Protein AF-A0A3L6RCL1-F1 (afdb_monomer_lite)

Organism: Panicum miliaceum (NCBI:txid4540)

Structure (mmCIF, N/CA/C/O backbone):
data_AF-A0A3L6RCL1-F1
#
_entry.id   AF-A0A3L6RCL1-F1
#
loop_
_atom_site.group_PDB
_atom_site.id
_atom_site.type_symbol
_atom_site.label_atom_id
_atom_site.label_alt_id
_atom_site.label_comp_id
_atom_site.label_asym_id
_atom_site.label_entity_id
_atom_site.label_seq_id
_atom_site.pdbx_PDB_ins_code
_atom_site.Cartn_x
_atom_site.Cartn_y
_atom_site.Cartn_z
_atom_site.occupancy
_atom_site.B_iso_or_equiv
_atom_site.auth_seq_id
_atom_site.auth_comp_id
_atom_site.auth_asym_id
_atom_site.auth_atom_id
_atom_site.pdbx_PDB_model_num
ATOM 1 N N . MET A 1 1 ? 32.801 -0.560 -37.180 1.00 56.97 1 MET A N 1
ATOM 2 C CA . MET A 1 1 ? 31.513 -0.833 -36.511 1.00 56.97 1 MET A CA 1
ATOM 3 C C . MET A 1 1 ? 31.768 -0.786 -35.017 1.00 56.97 1 MET A C 1
ATOM 5 O O . MET A 1 1 ? 32.600 -1.551 -34.558 1.00 56.97 1 MET A O 1
ATOM 9 N N . THR A 1 2 ? 31.171 0.158 -34.292 1.00 55.75 2 THR A N 1
ATOM 10 C CA . THR A 1 2 ? 31.348 0.276 -32.836 1.00 55.75 2 THR A CA 1
ATOM 11 C C . THR A 1 2 ? 30.183 -0.429 -32.151 1.00 55.75 2 THR A C 1
ATOM 13 O O . THR A 1 2 ? 29.054 0.058 -32.221 1.00 55.75 2 THR A O 1
ATOM 16 N N . GLU A 1 3 ? 30.452 -1.581 -31.548 1.00 63.56 3 GLU A N 1
ATOM 17 C CA . GLU A 1 3 ? 29.503 -2.293 -30.694 1.00 63.56 3 GLU A CA 1
ATOM 18 C C . GLU A 1 3 ? 29.453 -1.599 -29.332 1.00 63.56 3 GLU A C 1
ATOM 20 O O . GLU A 1 3 ? 30.490 -1.293 -28.746 1.00 63.56 3 GLU A O 1
ATOM 25 N N . THR A 1 4 ? 28.248 -1.293 -28.858 1.00 69.44 4 THR A N 1
ATOM 26 C CA . THR A 1 4 ? 28.038 -0.780 -27.499 1.00 69.44 4 THR A CA 1
ATOM 27 C C . THR A 1 4 ? 27.333 -1.879 -26.720 1.00 69.44 4 THR A C 1
ATOM 29 O O . THR A 1 4 ? 26.176 -2.185 -27.008 1.00 69.44 4 THR A O 1
ATOM 32 N N . GLY A 1 5 ? 28.051 -2.526 -25.801 1.00 67.62 5 GLY A N 1
ATOM 33 C CA . GLY A 1 5 ? 27.460 -3.518 -24.906 1.00 67.62 5 GLY A CA 1
ATOM 34 C C . GLY A 1 5 ? 26.595 -2.820 -23.862 1.00 67.62 5 GLY A C 1
ATOM 35 O O . GLY A 1 5 ? 27.020 -1.814 -23.302 1.00 67.62 5 GLY A O 1
ATOM 36 N N . MET A 1 6 ? 25.392 -3.335 -23.621 1.00 76.88 6 MET A N 1
ATOM 37 C CA . MET A 1 6 ? 24.537 -2.923 -22.505 1.00 76.88 6 MET A CA 1
ATOM 38 C C . MET A 1 6 ? 24.408 -4.085 -21.529 1.00 76.88 6 MET A C 1
ATOM 40 O O . MET A 1 6 ? 24.347 -5.246 -21.939 1.00 76.88 6 MET A O 1
ATOM 44 N N . LYS A 1 7 ? 24.362 -3.775 -20.236 1.00 75.00 7 LYS A N 1
ATOM 45 C CA . LYS A 1 7 ? 24.258 -4.767 -19.170 1.00 75.00 7 LYS A CA 1
ATOM 46 C C . LYS A 1 7 ? 22.817 -4.834 -18.667 1.00 75.00 7 LYS A C 1
ATOM 48 O O . LYS A 1 7 ? 22.303 -3.856 -18.130 1.00 75.00 7 LYS A O 1
ATOM 53 N N . ALA A 1 8 ? 22.187 -5.995 -18.821 1.00 70.31 8 ALA A N 1
ATOM 54 C CA . ALA A 1 8 ? 20.905 -6.267 -18.185 1.00 70.31 8 ALA A CA 1
ATOM 55 C C . ALA A 1 8 ? 21.116 -6.513 -16.686 1.00 70.31 8 ALA A C 1
ATOM 57 O O . ALA A 1 8 ? 22.009 -7.271 -16.295 1.00 70.31 8 ALA A O 1
ATOM 58 N N . ILE A 1 9 ? 20.289 -5.885 -15.858 1.00 72.44 9 ILE A N 1
ATOM 59 C CA . ILE A 1 9 ? 20.142 -6.234 -14.448 1.00 72.44 9 ILE A CA 1
ATOM 60 C C . ILE A 1 9 ? 18.827 -6.996 -14.271 1.00 72.44 9 ILE A C 1
ATOM 62 O O . ILE A 1 9 ? 17.750 -6.458 -14.518 1.00 72.44 9 ILE A O 1
ATOM 66 N N . HIS A 1 10 ? 18.920 -8.257 -13.851 1.00 58.84 10 HIS A N 1
ATOM 67 C CA . HIS A 1 10 ? 17.768 -8.978 -13.319 1.00 58.84 10 HIS A CA 1
ATOM 68 C C . HIS A 1 10 ? 17.579 -8.516 -11.879 1.00 58.84 10 HIS A C 1
ATOM 70 O O . HIS A 1 10 ? 18.366 -8.869 -11.000 1.00 58.84 10 HIS A O 1
ATOM 76 N N . LEU A 1 11 ? 16.586 -7.662 -11.656 1.00 55.44 11 LEU A N 1
ATOM 77 C CA . LEU A 1 11 ? 16.135 -7.349 -10.309 1.00 55.44 11 LEU A CA 1
ATOM 78 C C . LEU A 1 11 ? 15.203 -8.492 -9.921 1.00 55.44 11 LEU A C 1
ATOM 80 O O . LEU A 1 11 ? 14.113 -8.599 -10.466 1.00 55.44 11 LEU A O 1
ATOM 84 N N . ILE A 1 12 ? 15.675 -9.391 -9.059 1.00 44.53 12 ILE A N 1
ATOM 85 C CA . ILE A 1 12 ? 14.849 -10.463 -8.501 1.00 44.53 12 ILE A CA 1
ATOM 86 C C . ILE A 1 12 ? 13.826 -9.778 -7.592 1.00 44.53 12 ILE A C 1
ATOM 88 O O . ILE A 1 12 ? 14.117 -9.473 -6.439 1.00 44.53 12 ILE A O 1
ATOM 92 N N . THR A 1 13 ? 12.660 -9.450 -8.134 1.00 46.12 13 THR A N 1
ATOM 93 C CA . THR A 1 13 ? 11.469 -9.158 -7.341 1.00 46.12 13 THR A CA 1
ATOM 94 C C . THR A 1 13 ? 10.749 -10.484 -7.139 1.00 46.12 13 THR A C 1
ATOM 96 O O . THR A 1 13 ? 10.568 -11.244 -8.086 1.00 46.12 13 THR A O 1
ATOM 99 N N . THR A 1 14 ? 10.415 -10.805 -5.892 1.00 45.22 14 THR A N 1
ATOM 100 C CA . THR A 1 14 ? 9.734 -12.038 -5.465 1.00 45.22 14 THR A CA 1
ATOM 101 C C . THR A 1 14 ? 8.255 -12.035 -5.869 1.00 45.22 14 THR A C 1
ATOM 103 O O . THR A 1 14 ? 7.386 -12.323 -5.054 1.00 45.22 14 THR A O 1
ATOM 106 N N . ASP A 1 15 ? 7.958 -11.671 -7.117 1.00 46.28 15 ASP A N 1
ATOM 107 C CA . ASP A 1 15 ? 6.588 -11.446 -7.596 1.00 46.28 15 ASP A CA 1
ATOM 108 C C . ASP A 1 15 ? 5.789 -12.756 -7.747 1.00 46.28 15 ASP A C 1
ATOM 110 O O . ASP A 1 15 ? 4.567 -12.736 -7.809 1.00 46.28 15 ASP A O 1
ATOM 114 N N . ASP A 1 16 ? 6.456 -13.914 -7.705 1.00 44.66 16 ASP A N 1
ATOM 115 C CA . ASP A 1 16 ? 5.806 -15.219 -7.890 1.00 44.66 16 ASP A CA 1
ATOM 116 C C . ASP A 1 16 ? 5.315 -15.892 -6.599 1.00 44.66 16 ASP A C 1
ATOM 118 O O . ASP A 1 16 ? 4.892 -17.044 -6.639 1.00 44.66 16 ASP A O 1
ATOM 122 N N . ASN A 1 17 ? 5.368 -15.228 -5.441 1.00 53.00 17 ASN A N 1
ATOM 123 C CA . ASN A 1 17 ? 5.230 -15.929 -4.161 1.00 53.00 17 ASN A CA 1
ATOM 124 C C . ASN A 1 17 ? 4.397 -15.197 -3.104 1.00 53.00 17 ASN A C 1
ATOM 126 O O . ASN A 1 17 ? 4.643 -15.363 -1.914 1.00 53.00 17 ASN A O 1
ATOM 130 N N . GLU A 1 18 ? 3.356 -14.459 -3.494 1.00 56.53 18 GLU A N 1
ATOM 131 C CA . GLU A 1 18 ? 2.419 -13.868 -2.520 1.00 56.53 18 GLU A CA 1
ATOM 132 C C . GLU A 1 18 ? 1.791 -14.930 -1.588 1.00 56.53 18 GLU A C 1
ATOM 134 O O . GLU A 1 18 ? 1.568 -14.672 -0.403 1.00 56.53 18 GLU A O 1
ATOM 139 N N . ASP A 1 19 ? 1.597 -16.157 -2.086 1.00 51.16 19 ASP A N 1
ATOM 140 C CA . ASP A 1 19 ? 1.128 -17.300 -1.292 1.00 51.16 19 ASP A CA 1
ATOM 141 C C . ASP A 1 19 ? 2.208 -17.872 -0.355 1.00 51.16 19 ASP A C 1
ATOM 143 O O . ASP A 1 19 ? 1.890 -18.339 0.742 1.00 51.16 19 ASP A O 1
ATOM 147 N N . ILE A 1 20 ? 3.487 -17.808 -0.743 1.00 53.41 20 ILE A N 1
ATOM 148 C CA . ILE A 1 20 ? 4.608 -18.274 0.089 1.00 53.41 20 ILE A CA 1
ATOM 149 C C . ILE A 1 20 ? 4.951 -17.235 1.157 1.00 53.41 20 ILE A C 1
ATOM 151 O O . ILE A 1 20 ? 5.127 -17.606 2.314 1.00 53.41 20 ILE A O 1
ATOM 155 N N . ASP A 1 21 ? 4.959 -15.946 0.820 1.00 53.28 21 ASP A N 1
ATOM 156 C CA . ASP A 1 21 ? 5.144 -14.853 1.780 1.00 53.28 21 ASP A CA 1
ATOM 157 C C . ASP A 1 21 ? 4.014 -14.855 2.824 1.00 53.28 21 ASP A C 1
ATOM 159 O O . ASP A 1 21 ? 4.269 -14.709 4.023 1.00 53.28 21 ASP A O 1
ATOM 163 N N . ARG A 1 22 ? 2.769 -15.125 2.398 1.00 59.38 22 ARG A N 1
ATOM 164 C CA . ARG A 1 22 ? 1.630 -15.370 3.299 1.00 59.38 22 ARG A CA 1
ATOM 165 C C . ARG A 1 22 ? 1.876 -16.578 4.206 1.00 59.38 22 ARG A C 1
ATOM 167 O O . ARG A 1 22 ? 1.624 -16.484 5.406 1.00 59.38 22 ARG A O 1
ATOM 174 N N . ALA A 1 23 ? 2.366 -17.695 3.670 1.00 52.25 23 ALA A N 1
ATOM 175 C CA . ALA A 1 23 ? 2.649 -18.896 4.456 1.00 52.25 23 ALA A CA 1
ATOM 176 C C . ALA A 1 23 ? 3.793 -18.689 5.470 1.00 52.25 23 ALA A C 1
ATOM 178 O O . ALA A 1 23 ? 3.692 -19.150 6.608 1.00 52.25 23 ALA A O 1
ATOM 179 N N . ILE A 1 24 ? 4.846 -17.951 5.101 1.00 60.66 24 ILE A N 1
ATOM 180 C CA . ILE A 1 24 ? 5.968 -17.605 5.988 1.00 60.66 24 ILE A CA 1
ATOM 181 C C . ILE A 1 24 ? 5.502 -16.651 7.093 1.00 60.66 24 ILE A C 1
ATOM 183 O O . ILE A 1 24 ? 5.808 -16.881 8.261 1.00 60.66 24 ILE A O 1
ATOM 187 N N . ALA A 1 25 ? 4.720 -15.620 6.761 1.00 59.06 25 ALA A N 1
ATOM 188 C CA . ALA A 1 25 ? 4.183 -14.684 7.749 1.00 59.06 25 ALA A CA 1
ATOM 189 C C . ALA A 1 25 ? 3.253 -15.371 8.764 1.00 59.06 25 ALA A C 1
ATOM 191 O O . ALA A 1 25 ? 3.325 -15.073 9.955 1.00 59.06 25 ALA A O 1
ATOM 192 N N . LEU A 1 26 ? 2.417 -16.315 8.314 1.00 57.78 26 LEU A N 1
ATOM 193 C CA . LEU A 1 26 ? 1.583 -17.134 9.199 1.00 57.78 26 LEU A CA 1
ATOM 194 C C . LEU A 1 26 ? 2.435 -18.044 10.097 1.00 57.78 26 LEU A C 1
ATOM 196 O O . LEU A 1 26 ? 2.205 -18.085 11.302 1.00 57.78 26 LEU A O 1
ATOM 200 N N . SER A 1 27 ? 3.464 -18.687 9.539 1.00 59.59 27 SER A N 1
ATOM 201 C CA . SER A 1 27 ? 4.366 -19.570 10.296 1.00 59.59 27 SER A CA 1
ATOM 202 C C . SER A 1 27 ? 5.140 -18.811 11.386 1.00 59.59 27 SER A C 1
ATOM 204 O O . SER A 1 27 ? 5.234 -19.274 12.518 1.00 59.59 27 SER A O 1
ATOM 206 N N . LEU A 1 28 ? 5.633 -17.603 11.086 1.00 56.84 28 LEU A N 1
ATOM 207 C CA . LEU A 1 28 ? 6.333 -16.754 12.061 1.00 56.84 28 LEU A CA 1
ATOM 208 C C . LEU A 1 28 ? 5.395 -16.216 13.157 1.00 56.84 28 LEU A C 1
ATOM 210 O O . LEU A 1 28 ? 5.803 -16.087 14.311 1.00 56.84 28 LEU A O 1
ATOM 214 N N . ALA A 1 29 ? 4.131 -15.933 12.825 1.00 54.19 29 ALA A N 1
ATOM 215 C CA . ALA A 1 29 ? 3.132 -15.493 13.800 1.00 54.19 29 ALA A CA 1
ATOM 216 C C . ALA A 1 29 ? 2.703 -16.615 14.772 1.00 54.19 29 ALA A C 1
ATOM 218 O O . ALA A 1 29 ? 2.318 -16.330 15.908 1.00 54.19 29 ALA A O 1
ATOM 219 N N . GLU A 1 30 ? 2.783 -17.881 14.353 1.00 58.50 30 GLU A N 1
ATOM 220 C CA . GLU A 1 30 ? 2.504 -19.054 15.194 1.00 58.50 30 GLU A CA 1
ATOM 221 C C . GLU A 1 30 ? 3.661 -19.378 16.163 1.00 58.50 30 GLU A C 1
ATOM 223 O O . GLU A 1 30 ? 3.419 -19.839 17.286 1.00 58.50 30 GLU A O 1
ATOM 228 N N . GLU A 1 31 ? 4.909 -19.075 15.790 1.00 50.88 31 GLU A N 1
ATOM 229 C CA . GLU A 1 31 ? 6.089 -19.252 16.654 1.00 50.88 31 GLU A CA 1
ATOM 230 C C . GLU A 1 31 ? 6.124 -18.267 17.835 1.00 50.88 31 GLU A C 1
ATOM 232 O O . GLU A 1 31 ? 6.536 -18.632 18.941 1.00 50.88 31 GLU A O 1
ATOM 237 N N . ASP A 1 32 ? 5.650 -17.033 17.648 1.00 46.34 32 ASP A N 1
ATOM 238 C CA . ASP A 1 32 ? 5.625 -16.035 18.724 1.00 46.34 32 ASP A CA 1
ATOM 239 C C . ASP A 1 32 ? 4.515 -16.285 19.761 1.00 46.34 32 ASP A C 1
ATOM 241 O O . ASP A 1 32 ? 4.659 -15.892 20.921 1.00 46.34 32 ASP A O 1
ATOM 245 N N . GLN A 1 33 ? 3.466 -17.041 19.415 1.00 47.09 33 GLN A N 1
ATOM 246 C CA . GLN A 1 33 ? 2.442 -17.482 20.376 1.00 47.09 33 GLN A CA 1
ATOM 247 C C . GLN A 1 33 ? 2.935 -18.619 21.292 1.00 47.09 33 GLN A C 1
ATOM 249 O O . GLN A 1 33 ? 2.467 -18.750 22.425 1.00 47.09 33 GLN A O 1
ATOM 254 N N . HIS A 1 34 ? 3.934 -19.397 20.861 1.00 45.50 34 HIS A N 1
ATOM 255 C CA . HIS A 1 34 ? 4.485 -20.513 21.640 1.00 45.50 34 HIS A CA 1
ATOM 256 C C . HIS A 1 34 ? 5.586 -20.110 22.632 1.00 45.50 34 HIS A C 1
ATOM 258 O O . HIS A 1 34 ? 5.951 -20.905 23.497 1.00 45.50 34 HIS A O 1
ATOM 264 N N . LYS A 1 35 ? 6.074 -18.863 22.604 1.00 44.94 35 LYS A N 1
ATOM 265 C CA . LYS A 1 35 ? 7.032 -18.362 23.614 1.00 44.94 35 LYS A CA 1
ATOM 266 C C . LYS A 1 35 ? 6.369 -17.945 24.936 1.00 44.94 35 LYS A C 1
ATOM 268 O O . LYS A 1 35 ? 7.072 -17.644 25.898 1.00 44.94 35 LYS A O 1
ATOM 273 N N . GLY A 1 36 ? 5.035 -17.937 25.002 1.00 44.31 36 GLY A N 1
ATOM 274 C CA . GLY A 1 36 ? 4.276 -17.467 26.164 1.00 44.31 36 GLY A CA 1
ATOM 275 C C . GLY A 1 36 ? 3.912 -18.519 27.215 1.00 44.31 36 GLY A C 1
ATOM 276 O O . GLY A 1 36 ? 3.578 -18.138 28.335 1.00 44.31 36 GLY A O 1
ATOM 277 N N . THR A 1 37 ? 3.964 -19.825 26.920 1.00 40.59 37 THR A N 1
ATOM 278 C CA . THR A 1 37 ? 3.501 -20.830 27.894 1.00 40.59 37 THR A CA 1
ATOM 279 C C . THR A 1 37 ? 4.197 -22.180 27.727 1.00 40.59 37 THR A C 1
ATOM 281 O O . THR A 1 37 ? 4.231 -22.737 26.640 1.00 40.59 37 THR A O 1
ATOM 284 N N . THR A 1 38 ? 4.652 -22.732 28.855 1.00 30.81 38 THR A N 1
ATOM 285 C CA . THR A 1 38 ? 5.217 -24.078 29.088 1.00 30.81 38 THR A CA 1
ATOM 286 C C . THR A 1 38 ? 6.698 -24.296 28.754 1.00 30.81 38 THR A C 1
ATOM 288 O O . THR A 1 38 ? 7.107 -24.546 27.628 1.00 30.81 38 THR A O 1
ATOM 291 N N . ALA A 1 39 ? 7.506 -24.283 29.819 1.00 42.41 39 ALA A N 1
ATOM 292 C CA . ALA A 1 39 ? 8.785 -24.972 29.874 1.00 42.41 39 ALA A CA 1
ATOM 293 C C . ALA A 1 39 ? 8.543 -26.481 29.718 1.00 42.41 39 ALA A C 1
ATOM 295 O O . ALA A 1 39 ? 7.985 -27.109 30.619 1.00 42.41 39 ALA A O 1
ATOM 296 N N . ILE A 1 40 ? 8.947 -27.054 28.586 1.00 38.78 40 ILE A N 1
ATOM 297 C CA . ILE A 1 40 ? 9.071 -28.501 28.407 1.00 38.78 40 ILE A CA 1
ATOM 298 C C . ILE A 1 40 ? 10.440 -28.769 27.782 1.00 38.78 40 ILE A C 1
ATOM 300 O O . ILE A 1 40 ? 10.838 -28.152 26.801 1.00 38.78 40 ILE A O 1
ATOM 304 N N . ASP A 1 41 ? 11.157 -29.658 28.452 1.00 40.34 41 ASP A N 1
ATOM 305 C CA . ASP A 1 41 ? 12.500 -30.155 28.196 1.00 40.34 41 ASP A CA 1
ATOM 306 C C . ASP A 1 41 ? 12.644 -30.711 26.764 1.00 40.34 41 ASP A C 1
ATOM 308 O O . ASP A 1 41 ? 12.149 -31.794 26.454 1.00 40.34 41 ASP A O 1
ATOM 312 N N . THR A 1 42 ? 13.312 -29.974 25.874 1.00 33.25 42 THR A N 1
ATOM 313 C CA . THR A 1 42 ? 13.787 -30.496 24.582 1.00 33.25 42 THR A CA 1
ATOM 314 C C . THR A 1 42 ? 15.304 -30.549 24.600 1.00 33.25 42 THR A C 1
ATOM 316 O O . THR A 1 42 ? 15.998 -29.577 24.301 1.00 33.25 42 THR A O 1
ATOM 319 N N . HIS A 1 43 ? 15.805 -31.720 24.975 1.00 43.78 43 HIS A N 1
ATOM 320 C CA . HIS A 1 43 ? 17.180 -32.149 24.784 1.00 43.78 43 HIS A CA 1
ATOM 321 C C . HIS A 1 43 ? 17.479 -32.195 23.276 1.00 43.78 43 HIS A C 1
ATOM 323 O O . HIS A 1 43 ? 17.131 -33.155 22.590 1.00 43.78 43 HIS A O 1
ATOM 329 N N . TYR A 1 44 ? 18.081 -31.133 22.739 1.00 43.50 44 TYR A N 1
ATOM 330 C CA . TYR A 1 44 ? 18.594 -31.110 21.371 1.00 43.50 44 TYR A CA 1
ATOM 331 C C . TYR A 1 44 ? 19.717 -32.156 21.248 1.00 43.50 44 TYR A C 1
ATOM 333 O O . TYR A 1 44 ? 20.791 -31.990 21.826 1.00 43.50 44 TYR A O 1
ATOM 341 N N . ASN A 1 45 ? 19.460 -33.253 20.528 1.00 56.28 45 ASN A N 1
ATOM 342 C CA . ASN A 1 45 ? 20.434 -34.317 20.261 1.00 56.28 45 ASN A CA 1
ATOM 343 C C . ASN A 1 45 ? 21.471 -33.856 19.224 1.00 56.28 45 ASN A C 1
ATOM 345 O O . ASN A 1 45 ? 21.417 -34.215 18.051 1.00 56.28 45 ASN A O 1
ATOM 349 N N . LEU A 1 46 ? 22.450 -33.082 19.692 1.00 49.06 46 LEU A N 1
ATOM 350 C CA . LEU A 1 46 ? 23.620 -32.629 18.928 1.00 49.06 46 LEU A CA 1
ATOM 351 C C . LEU A 1 46 ? 24.421 -33.791 18.300 1.00 49.06 46 LEU A C 1
ATOM 353 O O . LEU A 1 46 ? 25.116 -33.596 17.305 1.00 49.06 46 LEU A O 1
ATOM 357 N N . GLU A 1 47 ? 24.306 -35.005 18.848 1.00 48.75 47 GLU A N 1
ATOM 358 C CA . GLU A 1 47 ? 24.994 -36.199 18.345 1.00 48.75 47 GLU A CA 1
ATOM 359 C C . GLU A 1 47 ? 24.473 -36.708 16.990 1.00 48.75 47 GLU A C 1
ATOM 361 O O . GLU A 1 47 ? 25.240 -37.337 16.257 1.00 48.75 47 GLU A O 1
ATOM 366 N N . GLU A 1 48 ? 23.203 -36.468 16.646 1.00 52.47 48 GLU A N 1
ATOM 367 C CA . GLU A 1 48 ? 22.617 -36.946 15.383 1.00 52.47 48 GLU A CA 1
ATOM 368 C C . GLU A 1 48 ? 23.006 -36.034 14.211 1.00 52.47 48 GLU A C 1
ATOM 370 O O . GLU A 1 48 ? 23.425 -36.523 13.157 1.00 52.47 48 GLU A O 1
ATOM 375 N N . ASP A 1 49 ? 22.998 -34.716 14.427 1.00 52.94 49 ASP A N 1
ATOM 376 C CA . ASP A 1 49 ? 23.444 -33.729 13.436 1.00 52.94 49 ASP A CA 1
ATOM 377 C C . ASP A 1 49 ? 24.951 -33.839 13.156 1.00 52.94 49 ASP A C 1
ATOM 379 O O . ASP A 1 49 ? 25.393 -33.711 12.010 1.00 52.94 49 ASP A O 1
ATOM 383 N N . GLU A 1 50 ? 25.759 -34.162 14.172 1.00 62.25 50 GLU A N 1
ATOM 384 C CA . GLU A 1 50 ? 27.195 -34.390 13.986 1.00 62.25 50 GLU A CA 1
ATOM 385 C C . GLU A 1 50 ? 27.479 -35.693 13.214 1.00 62.25 50 GLU A C 1
ATOM 387 O O . GLU A 1 50 ? 28.449 -35.773 12.455 1.00 62.25 50 GLU A O 1
ATOM 392 N N . GLN A 1 51 ? 26.633 -36.718 13.356 1.00 61.09 51 GLN A N 1
ATOM 393 C CA . GLN A 1 51 ? 26.732 -37.950 12.564 1.00 61.09 51 GLN A CA 1
ATOM 394 C C . GLN A 1 51 ? 26.308 -37.729 11.108 1.00 61.09 51 GLN A C 1
ATOM 396 O O . GLN A 1 51 ? 26.962 -38.243 10.196 1.00 61.09 51 GLN A O 1
ATOM 401 N N . LEU A 1 52 ? 25.284 -36.905 10.874 1.00 62.09 52 LEU A N 1
ATOM 402 C CA . LEU A 1 52 ? 24.838 -36.542 9.531 1.00 62.09 52 LEU A CA 1
ATOM 403 C C . LEU A 1 52 ? 25.888 -35.694 8.791 1.00 62.09 52 LEU A C 1
ATOM 405 O O . LEU A 1 52 ? 26.187 -35.952 7.622 1.00 62.09 52 LEU A O 1
ATOM 409 N N . ALA A 1 53 ? 26.521 -34.743 9.485 1.00 60.91 53 ALA A N 1
ATOM 410 C CA . ALA A 1 53 ? 27.605 -33.930 8.933 1.00 60.91 53 ALA A CA 1
ATOM 411 C C . ALA A 1 53 ? 28.842 -34.772 8.566 1.00 60.91 53 ALA A C 1
ATOM 413 O O . ALA A 1 53 ? 29.445 -34.565 7.510 1.00 60.91 53 ALA A O 1
ATOM 414 N N . ARG A 1 54 ? 29.190 -35.775 9.387 1.00 67.88 54 ARG A N 1
ATOM 415 C CA . ARG A 1 54 ? 30.290 -36.709 9.084 1.00 67.88 54 ARG A CA 1
ATOM 416 C C . ARG A 1 54 ? 29.996 -37.581 7.860 1.00 67.88 54 ARG A C 1
ATOM 418 O O . ARG A 1 54 ? 30.875 -37.733 7.013 1.00 67.88 54 ARG A O 1
ATOM 425 N N . ALA A 1 55 ? 28.767 -38.082 7.720 1.00 59.16 55 ALA A N 1
ATOM 426 C CA . ALA A 1 55 ? 28.367 -38.905 6.576 1.00 59.16 55 ALA A CA 1
ATOM 427 C C . ALA A 1 55 ? 28.426 -38.135 5.240 1.00 59.16 55 ALA A C 1
ATOM 429 O O . ALA A 1 55 ? 28.850 -38.674 4.215 1.00 59.16 55 ALA A O 1
ATOM 430 N N . LEU A 1 56 ? 28.065 -36.847 5.248 1.00 56.78 56 LEU A N 1
ATOM 431 C CA . LEU A 1 56 ? 28.166 -35.980 4.070 1.00 56.78 56 LEU A CA 1
ATOM 432 C C . LEU A 1 56 ? 29.628 -35.688 3.693 1.00 56.78 56 LEU A C 1
ATOM 434 O O . LEU A 1 56 ? 29.966 -35.670 2.508 1.00 56.78 56 LEU A O 1
ATOM 438 N N . GLN A 1 57 ? 30.514 -35.540 4.680 1.00 57.75 57 GLN A N 1
ATOM 439 C CA . GLN A 1 57 ? 31.940 -35.300 4.448 1.00 57.75 57 GLN A CA 1
ATOM 440 C C . GLN A 1 57 ? 32.676 -36.538 3.903 1.00 57.75 57 GLN A C 1
ATOM 442 O O . GLN A 1 57 ? 33.571 -36.399 3.068 1.00 57.75 57 GLN A O 1
ATOM 447 N N . GLU A 1 58 ? 32.280 -37.749 4.306 1.00 53.72 58 GLU A N 1
ATOM 448 C CA . GLU A 1 58 ? 32.817 -38.996 3.738 1.00 53.72 58 GLU A CA 1
ATOM 449 C C . GLU A 1 58 ? 32.371 -39.220 2.287 1.00 53.72 58 GLU A C 1
ATOM 451 O O . GLU A 1 58 ? 33.152 -39.728 1.481 1.00 53.72 58 GLU A O 1
ATOM 456 N N . SER A 1 59 ? 31.172 -38.759 1.911 1.00 53.94 59 SER A N 1
ATOM 457 C CA . SER A 1 59 ? 30.682 -38.856 0.527 1.00 53.94 59 SER A CA 1
ATOM 458 C C . SER A 1 59 ? 31.463 -37.985 -0.471 1.00 53.94 59 SER A C 1
ATOM 460 O O . SER A 1 59 ? 31.530 -38.310 -1.655 1.00 53.94 59 SER A O 1
ATOM 462 N N . LEU A 1 60 ? 32.110 -36.914 0.006 1.00 52.50 60 LEU A N 1
ATOM 463 C CA . LEU A 1 60 ? 32.909 -35.989 -0.809 1.00 52.50 60 LEU A CA 1
ATOM 464 C C . LEU A 1 60 ? 34.372 -36.432 -0.981 1.00 52.50 60 LEU A C 1
ATOM 466 O O . LEU A 1 60 ? 35.052 -35.935 -1.877 1.00 52.50 60 LEU A O 1
ATOM 470 N N . ASN A 1 61 ? 34.850 -37.372 -0.160 1.00 48.75 61 ASN A N 1
ATOM 471 C CA . ASN A 1 61 ? 36.238 -37.847 -0.179 1.00 48.75 61 ASN A CA 1
ATOM 472 C C . ASN A 1 61 ? 36.433 -39.172 -0.944 1.00 48.75 61 ASN A C 1
ATOM 474 O O . ASN A 1 61 ? 37.536 -39.720 -0.947 1.00 48.75 61 ASN A O 1
ATOM 478 N N . ALA A 1 62 ? 35.402 -39.682 -1.627 1.00 44.53 62 ALA A N 1
ATOM 479 C CA . ALA A 1 62 ? 35.544 -40.798 -2.560 1.00 44.53 62 ALA A CA 1
ATOM 480 C C . ALA A 1 62 ? 36.227 -40.316 -3.857 1.00 44.53 62 ALA A C 1
ATOM 482 O O . ALA A 1 62 ? 35.650 -39.587 -4.663 1.00 44.53 62 ALA A O 1
ATOM 483 N N . GLU A 1 63 ? 37.492 -40.703 -4.020 1.00 39.31 63 GLU A N 1
ATOM 484 C CA . GLU A 1 63 ? 38.405 -40.314 -5.097 1.00 39.31 63 GLU A CA 1
ATOM 485 C C . GLU A 1 63 ? 37.800 -40.400 -6.515 1.00 39.31 63 GLU A C 1
ATOM 487 O O . GLU A 1 63 ? 37.286 -41.433 -6.945 1.00 39.31 63 GLU A O 1
ATOM 492 N N . SER A 1 64 ? 37.967 -39.327 -7.297 1.00 36.47 64 SER A N 1
ATOM 493 C CA . SER A 1 64 ? 37.930 -39.377 -8.766 1.00 36.47 64 SER A CA 1
ATOM 494 C C . SER A 1 64 ? 39.340 -39.681 -9.305 1.00 36.47 64 SER A C 1
ATOM 496 O O . SER A 1 64 ? 40.306 -39.124 -8.778 1.00 36.47 64 SER A O 1
ATOM 498 N N . PRO A 1 65 ? 39.516 -40.514 -10.351 1.00 34.38 65 PRO A N 1
ATOM 499 C CA . PRO A 1 65 ? 40.835 -41.008 -10.735 1.00 34.38 65 PRO A CA 1
ATOM 500 C C . PRO A 1 65 ? 41.740 -39.923 -11.332 1.00 34.38 65 PRO A C 1
ATOM 502 O O . PRO A 1 65 ? 41.359 -39.173 -12.234 1.00 34.38 65 PRO A O 1
ATOM 505 N N . SER A 1 66 ? 42.983 -39.922 -10.862 1.00 33.44 66 SER A N 1
ATOM 506 C CA . SER A 1 66 ? 44.109 -39.087 -11.273 1.00 33.44 66 SER A CA 1
ATOM 507 C C . SER A 1 66 ? 44.395 -39.166 -12.779 1.00 33.44 66 SER A C 1
ATOM 509 O O . SER A 1 66 ? 44.724 -40.228 -13.309 1.00 33.44 66 SER A O 1
ATOM 511 N N . ARG A 1 67 ? 44.363 -38.024 -13.481 1.00 34.41 67 ARG A N 1
ATOM 512 C CA . ARG A 1 67 ? 44.930 -37.908 -14.834 1.00 34.41 67 ARG A CA 1
ATOM 513 C C . ARG A 1 67 ? 46.453 -37.826 -14.744 1.00 34.41 67 ARG A C 1
ATOM 515 O O . ARG A 1 67 ? 47.005 -36.831 -14.286 1.00 34.41 67 ARG A O 1
ATOM 522 N N . GLN A 1 68 ? 47.113 -38.896 -15.173 1.00 34.84 68 GLN A N 1
ATOM 523 C CA . GLN A 1 68 ? 48.564 -38.979 -15.303 1.00 34.84 68 GLN A CA 1
ATOM 524 C C . GLN A 1 68 ? 49.082 -38.042 -16.407 1.00 34.84 68 GLN A C 1
ATOM 526 O O . GLN A 1 68 ? 48.517 -37.962 -17.497 1.00 34.84 68 GLN A O 1
ATOM 531 N N . ASN A 1 69 ? 50.188 -37.363 -16.098 1.00 34.38 69 ASN A N 1
ATOM 532 C CA . ASN A 1 69 ? 51.041 -36.640 -17.037 1.00 34.38 69 ASN A CA 1
ATOM 533 C C . ASN A 1 69 ? 51.653 -37.611 -18.058 1.00 34.38 69 ASN A C 1
ATOM 535 O O . ASN A 1 69 ? 52.204 -38.638 -17.661 1.00 34.38 69 ASN A O 1
ATOM 539 N N . VAL A 1 70 ? 51.616 -37.263 -19.348 1.00 34.81 70 VAL A N 1
ATOM 540 C CA . VAL A 1 70 ? 52.327 -37.985 -20.419 1.00 34.81 70 VAL A CA 1
ATOM 541 C C . VAL A 1 70 ? 53.225 -36.991 -21.180 1.00 34.81 70 VAL A C 1
ATOM 543 O O . VAL A 1 70 ? 52.797 -35.849 -21.361 1.00 34.81 70 VAL A O 1
ATOM 546 N N . PRO A 1 71 ? 54.462 -37.367 -21.573 1.00 33.69 71 PRO A N 1
ATOM 547 C CA . PRO A 1 71 ? 55.514 -36.432 -21.968 1.00 33.69 71 PRO A CA 1
ATOM 548 C C . PRO A 1 71 ? 55.456 -35.978 -23.432 1.00 33.69 71 PRO A C 1
ATOM 550 O O . PRO A 1 71 ? 54.922 -36.651 -24.309 1.00 33.69 71 PRO A O 1
ATOM 553 N N . ASP A 1 72 ? 56.099 -34.833 -23.630 1.00 41.69 72 ASP A N 1
ATOM 554 C CA . ASP A 1 72 ? 56.469 -34.135 -24.858 1.00 41.69 72 ASP A CA 1
ATOM 555 C C . ASP A 1 72 ? 57.381 -34.983 -25.767 1.00 41.69 72 ASP A C 1
ATOM 557 O O . ASP A 1 72 ? 58.490 -35.319 -25.367 1.00 41.69 72 ASP A O 1
ATOM 561 N N . GLU A 1 73 ? 56.929 -35.315 -26.981 1.00 33.41 73 GLU A N 1
ATOM 562 C CA . GLU A 1 73 ? 57.780 -35.598 -28.147 1.00 33.41 73 GLU A CA 1
ATOM 563 C C . GLU A 1 73 ? 56.944 -35.464 -29.430 1.00 33.41 73 GLU A C 1
ATOM 565 O O . GLU A 1 73 ? 56.040 -36.265 -29.668 1.00 33.41 73 GLU A O 1
ATOM 570 N N . ASN A 1 74 ? 57.236 -34.445 -30.249 1.00 33.81 74 ASN A N 1
ATOM 571 C CA . ASN A 1 74 ? 57.388 -34.497 -31.719 1.00 33.81 74 ASN A CA 1
ATOM 572 C C . ASN A 1 74 ? 57.328 -33.077 -32.322 1.00 33.81 74 ASN A C 1
ATOM 574 O O . ASN A 1 74 ? 56.323 -32.651 -32.893 1.00 33.81 74 ASN A O 1
ATOM 578 N N . VAL A 1 75 ? 58.445 -32.349 -32.239 1.00 40.25 75 VAL A N 1
ATOM 579 C CA . VAL A 1 75 ? 58.710 -31.154 -33.056 1.00 40.25 75 VAL A CA 1
ATOM 580 C C . VAL A 1 75 ? 59.667 -31.544 -34.189 1.00 40.25 75 VAL A C 1
ATOM 582 O O . VAL A 1 75 ? 60.798 -31.934 -33.896 1.00 40.25 75 VAL A O 1
ATOM 585 N N . PRO A 1 76 ? 59.297 -31.407 -35.477 1.00 40.56 76 PRO A N 1
ATOM 586 C CA . PRO A 1 76 ? 60.259 -31.500 -36.571 1.00 40.56 76 PRO A CA 1
ATOM 587 C C . PRO A 1 76 ? 60.949 -30.141 -36.820 1.00 40.56 76 PRO A C 1
ATOM 589 O O . PRO A 1 76 ? 60.327 -29.088 -36.654 1.00 40.56 76 PRO A O 1
ATOM 592 N N . PRO A 1 77 ? 62.231 -30.127 -37.236 1.00 39.41 77 PRO A N 1
ATOM 593 C CA . PRO A 1 77 ? 63.080 -28.943 -37.170 1.00 39.41 77 PRO A CA 1
ATOM 594 C C . PRO A 1 77 ? 62.994 -28.032 -38.405 1.00 39.41 77 PRO A C 1
ATOM 596 O O . PRO A 1 77 ? 62.625 -28.434 -39.509 1.00 39.41 77 PRO A O 1
ATOM 599 N N . ARG A 1 78 ? 63.421 -26.780 -38.195 1.00 43.31 78 ARG A N 1
ATOM 600 C CA . ARG A 1 78 ? 63.584 -25.714 -39.195 1.00 43.31 78 ARG A CA 1
ATOM 601 C C . ARG A 1 78 ? 64.460 -26.136 -40.381 1.00 43.31 78 ARG A C 1
ATOM 603 O O . ARG A 1 78 ? 65.531 -26.711 -40.196 1.00 43.31 78 ARG A O 1
ATOM 610 N N . ARG A 1 79 ? 64.091 -25.675 -41.581 1.00 32.53 79 ARG A N 1
ATOM 611 C CA . ARG A 1 79 ? 65.028 -25.459 -42.694 1.00 32.53 79 ARG A CA 1
ATOM 612 C C . ARG A 1 79 ? 64.990 -23.992 -43.135 1.00 32.53 79 ARG A C 1
ATOM 614 O O . ARG A 1 79 ? 63.973 -23.515 -43.623 1.00 32.53 79 ARG A O 1
ATOM 621 N N . ASN A 1 80 ? 66.121 -23.310 -42.944 1.00 32.47 80 ASN A N 1
ATOM 622 C CA . ASN A 1 80 ? 66.566 -22.179 -43.773 1.00 32.47 80 ASN A CA 1
ATOM 623 C C . ASN A 1 80 ? 66.838 -22.737 -45.190 1.00 32.47 80 ASN A C 1
ATOM 625 O O . ASN A 1 80 ? 67.133 -23.928 -45.293 1.00 32.47 80 ASN A O 1
ATOM 629 N N . VAL A 1 81 ? 66.645 -22.033 -46.312 1.00 33.31 81 VAL A N 1
ATOM 630 C CA . VAL A 1 81 ? 67.426 -20.953 -46.988 1.00 33.31 81 VAL A CA 1
ATOM 631 C C . VAL A 1 81 ? 66.613 -20.590 -48.283 1.00 33.31 81 VAL A C 1
ATOM 633 O O . VAL A 1 81 ? 65.667 -21.331 -48.557 1.00 33.31 81 VAL A O 1
ATOM 636 N N . PRO A 1 82 ? 66.977 -19.665 -49.209 1.00 37.28 82 PRO A N 1
ATOM 637 C CA . PRO A 1 82 ? 67.700 -18.380 -49.188 1.00 37.28 82 PRO A CA 1
ATOM 638 C C . PRO A 1 82 ? 66.872 -17.183 -49.718 1.00 37.28 82 PRO A C 1
ATOM 640 O O . PRO A 1 82 ? 65.842 -17.328 -50.367 1.00 37.28 82 PRO A O 1
ATOM 643 N N . ILE A 1 83 ? 67.393 -15.983 -49.453 1.00 45.97 83 ILE A N 1
ATOM 644 C CA . ILE A 1 83 ? 67.023 -14.709 -50.082 1.00 45.97 83 ILE A CA 1
ATOM 645 C C . ILE A 1 83 ? 67.641 -14.678 -51.484 1.00 45.97 83 ILE A C 1
ATOM 647 O O . ILE A 1 83 ? 68.863 -14.618 -51.554 1.00 45.97 83 ILE A O 1
ATOM 651 N N . GLU A 1 84 ? 66.840 -14.644 -52.552 1.00 32.28 84 GLU A N 1
ATOM 652 C CA . GLU A 1 84 ? 67.267 -14.108 -53.854 1.00 32.28 84 GLU A CA 1
ATOM 653 C C . GLU A 1 84 ? 66.121 -13.345 -54.548 1.00 32.28 84 GLU A C 1
ATOM 655 O O . GLU A 1 84 ? 64.978 -13.795 -54.606 1.00 32.28 84 GLU A O 1
ATOM 660 N N . ASP A 1 85 ? 66.503 -12.161 -55.029 1.00 33.88 85 ASP A N 1
ATOM 661 C CA . ASP A 1 85 ? 65.940 -11.335 -56.099 1.00 33.88 85 ASP A CA 1
ATOM 662 C C . ASP A 1 85 ? 64.557 -10.677 -55.953 1.00 33.88 85 ASP A C 1
ATOM 664 O O . ASP A 1 85 ? 63.499 -11.185 -56.319 1.00 33.88 85 ASP A O 1
ATOM 668 N N . VAL A 1 86 ? 64.623 -9.410 -55.529 1.00 39.00 86 VAL A N 1
ATOM 669 C CA . VAL A 1 86 ? 63.605 -8.371 -55.723 1.00 39.00 86 VAL A CA 1
ATOM 670 C C . VAL A 1 86 ? 63.653 -7.865 -57.178 1.00 39.00 86 VAL A C 1
ATOM 672 O O . VAL A 1 86 ? 64.672 -7.291 -57.565 1.00 39.00 86 VAL A O 1
ATOM 675 N N . PRO A 1 87 ? 62.563 -7.942 -57.971 1.00 43.19 87 PRO A N 1
ATOM 676 C CA . PRO A 1 87 ? 62.421 -7.168 -59.199 1.00 43.19 87 PRO A CA 1
ATOM 677 C C . PRO A 1 87 ? 61.674 -5.840 -58.943 1.00 43.19 87 PRO A C 1
ATOM 679 O O . PRO A 1 87 ? 60.837 -5.747 -58.040 1.00 43.19 87 PRO A O 1
ATOM 682 N N . PRO A 1 88 ? 61.965 -4.776 -59.715 1.00 39.94 88 PRO A N 1
ATOM 683 C CA . PRO A 1 88 ? 61.578 -3.416 -59.367 1.00 39.94 88 PRO A CA 1
ATOM 684 C C . PRO A 1 88 ? 60.111 -3.085 -59.672 1.00 39.94 88 PRO A C 1
ATOM 686 O O . PRO A 1 88 ? 59.511 -3.562 -60.635 1.00 39.94 88 PRO A O 1
ATOM 689 N N . ARG A 1 89 ? 59.579 -2.174 -58.845 1.00 39.91 89 ARG A N 1
ATOM 690 C CA . ARG A 1 89 ? 58.303 -1.454 -58.980 1.00 39.91 89 ARG A CA 1
ATOM 691 C C . ARG A 1 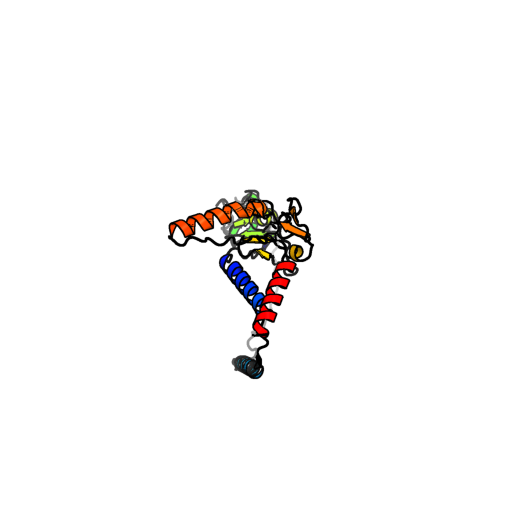89 ? 57.958 -1.105 -60.433 1.00 39.91 89 ARG A C 1
ATOM 693 O O . ARG A 1 89 ? 58.658 -0.312 -61.059 1.00 39.91 89 ARG A O 1
ATOM 700 N N . GLN A 1 90 ? 56.785 -1.545 -60.884 1.00 32.81 90 GLN A N 1
ATOM 701 C CA . GLN A 1 90 ? 56.062 -0.902 -61.981 1.00 32.81 90 GLN A CA 1
ATOM 702 C C . GLN A 1 90 ? 54.867 -0.129 -61.416 1.00 32.81 90 GLN A C 1
ATOM 704 O O . GLN A 1 90 ? 54.010 -0.671 -60.722 1.00 32.81 90 GLN A O 1
ATOM 709 N N . TYR A 1 91 ? 54.870 1.174 -61.678 1.00 36.31 91 TYR A N 1
ATOM 710 C CA . TYR A 1 91 ? 53.827 2.126 -61.318 1.00 36.31 91 TYR A CA 1
ATOM 711 C C . TYR A 1 91 ? 52.704 2.017 -62.357 1.00 36.31 91 TYR A C 1
ATOM 713 O O . TYR A 1 91 ? 52.960 2.234 -63.541 1.00 36.31 91 TYR A O 1
ATOM 721 N N . VAL A 1 92 ? 51.477 1.688 -61.940 1.00 37.84 92 VAL A N 1
ATOM 722 C CA . VAL A 1 92 ? 50.291 1.704 -62.817 1.00 37.84 92 VAL A CA 1
ATOM 723 C C . VAL A 1 92 ? 49.262 2.714 -62.287 1.00 37.84 92 VAL A C 1
ATOM 725 O O . VAL A 1 92 ? 49.038 2.744 -61.076 1.00 37.84 92 VAL A O 1
ATOM 728 N N . PRO A 1 93 ? 48.662 3.575 -63.139 1.00 40.47 93 PRO A N 1
ATOM 729 C CA . PRO A 1 93 ? 47.875 4.727 -62.694 1.00 40.47 93 PRO A CA 1
ATOM 730 C C . PRO A 1 93 ? 46.482 4.347 -62.179 1.00 40.47 93 PRO A C 1
ATOM 732 O O . PRO A 1 93 ? 45.845 3.431 -62.699 1.00 40.47 93 PRO A O 1
ATOM 735 N N . ALA A 1 94 ? 45.999 5.118 -61.202 1.00 44.41 94 ALA A N 1
ATOM 736 C CA . ALA A 1 94 ? 44.677 5.004 -60.600 1.00 44.41 94 ALA A CA 1
ATOM 737 C C . ALA A 1 94 ? 43.554 5.077 -61.650 1.00 44.41 94 ALA A C 1
ATOM 739 O O . ALA A 1 94 ? 43.388 6.089 -62.332 1.00 44.41 94 ALA A O 1
ATOM 740 N N . LYS A 1 95 ? 42.763 4.007 -61.739 1.00 41.12 95 LYS A N 1
ATOM 741 C CA . LYS A 1 95 ? 41.412 4.025 -62.300 1.00 41.12 95 LYS A CA 1
ATOM 742 C C . LYS A 1 95 ? 40.442 3.596 -61.202 1.00 41.12 95 LYS A C 1
ATOM 744 O O . LYS A 1 95 ? 40.788 2.782 -60.351 1.00 41.12 95 LYS A O 1
ATOM 749 N N . GLU A 1 96 ? 39.298 4.258 -61.219 1.00 41.41 96 GLU A N 1
ATOM 750 C CA . GLU A 1 96 ? 38.236 4.352 -60.214 1.00 41.41 96 GLU A CA 1
ATOM 751 C C . GLU A 1 96 ? 37.879 3.029 -59.507 1.00 41.41 96 GLU A C 1
ATOM 753 O O . GLU A 1 96 ? 37.924 1.965 -60.130 1.00 41.41 96 GLU A O 1
ATOM 758 N N . PRO A 1 97 ? 37.512 3.070 -58.208 1.00 39.62 97 PRO A N 1
ATOM 759 C CA . PRO A 1 97 ? 37.148 1.865 -57.478 1.00 39.62 97 PRO A CA 1
ATOM 760 C C . PRO A 1 97 ? 35.865 1.244 -58.068 1.00 39.62 97 PRO A C 1
ATOM 762 O O . PRO A 1 97 ? 34.906 1.971 -58.342 1.00 39.62 97 PRO A O 1
ATOM 765 N N . PRO A 1 98 ? 35.814 -0.090 -58.246 1.00 44.50 98 PRO A N 1
ATOM 766 C CA . PRO A 1 98 ? 34.599 -0.786 -58.662 1.00 44.50 98 PRO A CA 1
ATOM 767 C C . PRO A 1 98 ? 33.471 -0.548 -57.646 1.00 44.50 98 PRO A C 1
ATOM 769 O O . PRO A 1 98 ? 33.771 -0.341 -56.464 1.00 44.50 98 PRO A O 1
ATOM 772 N N . PRO A 1 99 ? 32.183 -0.639 -58.042 1.00 44.81 99 PRO A N 1
ATOM 773 C CA . PRO A 1 99 ? 31.096 -0.645 -57.075 1.00 44.81 99 PRO A CA 1
ATOM 774 C C . PRO A 1 99 ? 31.375 -1.782 -56.098 1.00 44.81 99 PRO A C 1
ATOM 776 O O . PRO A 1 99 ? 31.533 -2.934 -56.503 1.00 44.81 99 PRO A O 1
ATOM 779 N N . HIS A 1 100 ? 31.526 -1.432 -54.823 1.00 49.47 100 HIS A N 1
ATOM 780 C CA . HIS A 1 100 ? 31.793 -2.382 -53.761 1.00 49.47 100 HIS A CA 1
ATOM 781 C C . HIS A 1 100 ? 30.639 -3.388 -53.693 1.00 49.47 100 HIS A C 1
ATOM 783 O O . HIS A 1 100 ? 29.636 -3.175 -53.017 1.00 49.47 100 HIS A O 1
ATOM 789 N N . VAL A 1 101 ? 30.789 -4.511 -54.392 1.00 44.50 101 VAL A N 1
ATOM 790 C CA . VAL A 1 101 ? 30.091 -5.746 -54.058 1.00 44.50 101 VAL A CA 1
ATOM 791 C C . VAL A 1 101 ? 30.759 -6.219 -52.775 1.00 44.50 101 VAL A C 1
ATOM 793 O O . VAL A 1 101 ? 31.771 -6.919 -52.799 1.00 44.50 101 VAL A O 1
ATOM 796 N N . TYR A 1 102 ? 30.274 -5.713 -51.641 1.00 45.44 102 TYR A N 1
ATOM 797 C CA . TYR A 1 102 ? 30.752 -6.162 -50.344 1.00 45.44 102 TYR A CA 1
ATOM 798 C C . TYR A 1 102 ? 30.436 -7.659 -50.218 1.00 45.44 102 TYR A C 1
ATOM 800 O O . TYR A 1 102 ? 29.296 -8.061 -50.472 1.00 45.44 102 TYR A O 1
ATOM 808 N N . PRO A 1 103 ? 31.417 -8.500 -49.852 1.00 39.56 103 PRO A N 1
ATOM 809 C CA . PRO A 1 103 ? 31.153 -9.901 -49.574 1.00 39.56 103 PRO A CA 1
ATOM 810 C C . PRO A 1 103 ? 30.141 -9.990 -48.431 1.00 39.56 103 PRO A C 1
ATOM 812 O O . PRO A 1 103 ? 30.181 -9.175 -47.506 1.00 39.56 103 PRO A O 1
ATOM 815 N N . ALA A 1 104 ? 29.248 -10.978 -48.517 1.00 47.72 104 ALA A N 1
ATOM 816 C CA . ALA A 1 104 ? 28.196 -11.291 -47.557 1.00 47.72 104 ALA A CA 1
ATOM 817 C C . ALA A 1 104 ? 28.767 -11.598 -46.159 1.00 47.72 104 ALA A C 1
ATOM 819 O O . ALA A 1 104 ? 28.838 -12.737 -45.713 1.00 47.72 104 ALA A O 1
ATOM 820 N N . SER A 1 105 ? 29.198 -10.553 -45.464 1.00 57.09 105 SER A N 1
ATOM 821 C CA . SER A 1 105 ? 29.412 -10.543 -44.026 1.00 57.09 105 SER A CA 1
ATOM 822 C C . SER A 1 105 ? 28.024 -10.374 -43.426 1.00 57.09 105 SER A C 1
ATOM 824 O O . SER A 1 105 ? 27.392 -9.352 -43.679 1.00 57.09 105 SER A O 1
ATOM 826 N N . GLY A 1 106 ? 27.525 -11.402 -42.736 1.00 59.78 106 GLY A N 1
ATOM 827 C CA . GLY A 1 106 ? 26.130 -11.539 -42.303 1.00 59.78 106 GLY A CA 1
ATOM 828 C C . GLY A 1 106 ? 25.422 -10.216 -41.990 1.00 59.78 106 GLY A C 1
ATOM 829 O O . GLY A 1 106 ? 25.809 -9.491 -41.070 1.00 59.78 106 GLY A O 1
ATOM 830 N N . PHE A 1 107 ? 24.380 -9.908 -42.767 1.00 70.19 107 PHE A N 1
ATOM 831 C CA . PHE A 1 107 ? 23.504 -8.771 -42.510 1.00 70.19 107 PHE A CA 1
ATOM 832 C C . PHE A 1 107 ? 22.788 -9.008 -41.179 1.00 70.19 107 PHE A C 1
ATOM 834 O O . PHE A 1 107 ? 21.840 -9.785 -41.076 1.00 70.19 107 PHE A O 1
ATOM 841 N N . ARG A 1 108 ? 23.285 -8.354 -40.132 1.00 84.44 108 ARG A N 1
ATOM 842 C CA . ARG A 1 108 ? 22.642 -8.297 -38.822 1.00 84.44 108 ARG A CA 1
ATOM 843 C C . ARG A 1 108 ? 21.284 -7.617 -38.979 1.00 84.44 108 ARG A C 1
ATOM 845 O O . ARG A 1 108 ? 21.225 -6.511 -39.501 1.00 84.44 108 ARG A O 1
ATOM 852 N N . THR A 1 109 ? 20.208 -8.271 -38.558 1.00 90.69 109 THR A N 1
ATOM 853 C CA . THR A 1 109 ? 18.842 -7.736 -38.663 1.00 90.69 109 THR A CA 1
ATOM 854 C C . THR A 1 109 ? 18.407 -7.199 -37.307 1.00 90.69 109 THR A C 1
ATOM 856 O O . THR A 1 109 ? 18.576 -7.881 -36.302 1.00 90.69 109 THR A O 1
ATOM 859 N N . CYS A 1 110 ? 17.872 -5.977 -37.268 1.00 91.75 110 CYS A N 1
ATOM 860 C CA . CYS A 1 110 ? 17.391 -5.369 -36.032 1.00 91.75 110 CYS A CA 1
ATOM 861 C C . CYS A 1 110 ? 16.197 -6.156 -35.471 1.00 91.75 110 CYS A C 1
ATOM 863 O O . CYS A 1 110 ? 15.190 -6.288 -36.162 1.00 91.75 110 CYS A O 1
ATOM 865 N N . ALA A 1 111 ? 16.259 -6.607 -34.219 1.00 90.12 111 ALA A N 1
ATOM 866 C CA . ALA A 1 111 ? 15.159 -7.343 -33.591 1.00 90.12 111 ALA A CA 1
ATOM 867 C C 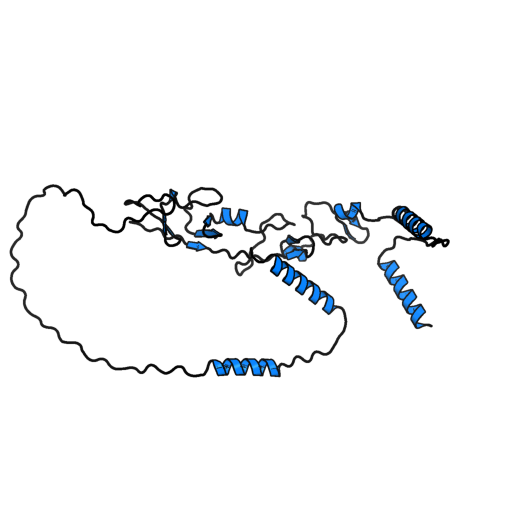. ALA A 1 111 ? 13.889 -6.495 -33.382 1.00 90.12 111 ALA A C 1
ATOM 869 O O . ALA A 1 111 ? 12.792 -7.037 -33.416 1.00 90.12 111 ALA A O 1
ATOM 870 N N . GLY A 1 112 ? 14.014 -5.168 -33.244 1.00 89.38 112 GLY A N 1
ATOM 871 C CA . GLY A 1 112 ? 12.861 -4.288 -33.010 1.00 89.38 112 GLY A CA 1
ATOM 872 C C . GLY A 1 112 ? 12.127 -3.808 -34.267 1.00 89.38 112 GLY A C 1
ATOM 873 O O . GLY A 1 112 ? 10.947 -3.496 -34.193 1.00 89.38 112 GLY A O 1
ATOM 874 N N . CYS A 1 113 ? 12.798 -3.710 -35.421 1.00 92.62 113 CYS A N 1
ATOM 875 C CA . CYS A 1 113 ? 12.163 -3.234 -36.666 1.00 92.62 113 CYS A CA 1
ATOM 876 C C . CYS A 1 113 ? 12.340 -4.164 -37.869 1.00 92.62 113 CYS A C 1
ATOM 878 O O . CYS A 1 113 ? 11.890 -3.828 -38.960 1.00 92.62 113 CYS A O 1
ATOM 880 N N . HIS A 1 114 ? 13.035 -5.289 -37.690 1.00 91.06 114 HIS A N 1
ATOM 881 C CA . HIS A 1 114 ? 13.314 -6.311 -38.704 1.00 91.06 114 HIS A CA 1
ATOM 882 C C . HIS A 1 114 ? 14.038 -5.823 -39.970 1.00 91.06 114 HIS A C 1
ATOM 884 O O . HIS A 1 114 ? 14.140 -6.556 -40.950 1.00 91.06 114 HIS A O 1
ATOM 890 N N . ASN A 1 115 ? 14.603 -4.614 -39.944 1.00 89.94 115 ASN A N 1
ATOM 891 C CA . ASN A 1 115 ? 15.407 -4.080 -41.040 1.00 89.94 115 ASN A CA 1
ATOM 892 C C . ASN A 1 115 ? 16.906 -4.380 -40.839 1.00 89.94 115 ASN A C 1
ATOM 894 O O . ASN A 1 115 ? 17.362 -4.462 -39.690 1.00 89.94 115 ASN A O 1
ATOM 898 N N . PRO A 1 116 ? 17.697 -4.499 -41.924 1.00 89.94 116 PRO A N 1
ATOM 899 C CA . PRO A 1 116 ? 19.143 -4.686 -41.837 1.00 89.94 116 PRO A CA 1
ATOM 900 C C . PRO A 1 116 ? 19.837 -3.534 -41.102 1.00 89.94 116 PRO A C 1
ATOM 902 O O . PRO A 1 116 ? 19.591 -2.360 -41.381 1.00 89.94 116 PRO A O 1
ATOM 905 N N . ILE A 1 117 ? 20.758 -3.872 -40.203 1.00 87.94 117 ILE A N 1
ATOM 906 C CA . ILE A 1 117 ? 21.660 -2.923 -39.556 1.00 87.94 117 ILE A CA 1
ATOM 907 C C . ILE A 1 117 ? 22.761 -2.573 -40.559 1.00 87.94 117 ILE A C 1
ATOM 909 O O . ILE A 1 117 ? 23.608 -3.404 -40.890 1.00 87.94 117 ILE A O 1
ATOM 913 N N . GLY A 1 118 ? 22.732 -1.337 -41.059 1.00 82.75 118 GLY A N 1
ATOM 914 C CA . GLY A 1 118 ? 23.746 -0.808 -41.974 1.00 82.75 118 GLY A CA 1
ATOM 915 C C . GLY A 1 118 ? 25.104 -0.547 -41.302 1.00 82.75 118 GLY A C 1
ATOM 916 O O . GLY A 1 118 ? 25.432 -1.079 -40.244 1.00 82.75 118 GLY A O 1
ATOM 917 N N . HIS A 1 119 ? 25.909 0.345 -41.881 1.00 72.06 119 HIS A N 1
ATOM 918 C CA . HIS A 1 119 ? 27.259 0.678 -41.386 1.00 72.06 119 HIS A CA 1
ATOM 919 C C . HIS A 1 119 ? 27.292 1.577 -40.123 1.00 72.06 119 HIS A C 1
ATOM 921 O O . HIS A 1 119 ? 28.317 2.192 -39.827 1.00 72.06 119 HIS A O 1
ATOM 927 N N . GLY A 1 120 ? 26.185 1.664 -39.379 1.00 73.75 120 GLY A N 1
ATOM 928 C CA . GLY A 1 120 ? 26.009 2.543 -38.219 1.00 73.75 120 GLY A CA 1
ATOM 929 C C . GLY A 1 120 ? 26.381 1.920 -36.867 1.00 73.75 120 GLY A C 1
ATOM 930 O O . GLY A 1 120 ? 26.921 0.815 -36.783 1.00 73.75 120 GLY A O 1
ATOM 931 N N . ARG A 1 121 ? 26.083 2.659 -35.787 1.00 81.38 121 ARG A N 1
ATOM 932 C CA . ARG A 1 121 ? 26.128 2.138 -34.411 1.00 81.38 121 ARG A CA 1
ATOM 933 C C . ARG A 1 121 ? 24.954 1.187 -34.192 1.00 81.38 121 ARG A C 1
ATOM 935 O O . ARG A 1 121 ? 23.848 1.466 -34.649 1.00 81.38 121 ARG A O 1
ATOM 942 N N . PHE A 1 122 ? 25.196 0.105 -33.469 1.00 86.81 122 PHE A N 1
ATOM 943 C CA . PHE A 1 122 ? 24.168 -0.849 -33.073 1.00 86.81 122 PHE A CA 1
ATOM 944 C C . PHE A 1 122 ? 24.391 -1.297 -31.635 1.00 86.81 122 PHE A C 1
ATOM 946 O O . PHE A 1 122 ? 25.504 -1.216 -31.107 1.00 86.81 122 PHE A O 1
ATOM 953 N N . LEU A 1 123 ? 23.310 -1.764 -31.027 1.00 87.69 123 LEU A N 1
ATOM 954 C CA . LEU A 1 123 ? 23.305 -2.370 -29.708 1.00 87.69 123 LEU A CA 1
ATOM 955 C C . LEU A 1 123 ? 23.276 -3.885 -29.873 1.00 87.69 123 LEU A C 1
ATOM 957 O O . LEU A 1 123 ? 22.605 -4.399 -30.769 1.00 87.69 123 LEU A O 1
ATOM 961 N N . SER A 1 124 ? 24.027 -4.577 -29.028 1.00 86.75 124 SER A N 1
ATOM 962 C CA . SER A 1 124 ? 24.070 -6.035 -28.953 1.00 86.75 124 SER A CA 1
ATOM 963 C C . SER A 1 124 ? 23.626 -6.413 -27.545 1.00 86.75 124 SER A C 1
ATOM 965 O O . SER A 1 124 ? 24.327 -6.127 -26.573 1.00 86.75 124 SER A O 1
ATOM 967 N N . CYS A 1 125 ? 22.412 -6.941 -27.419 1.00 79.81 125 CYS A N 1
ATOM 968 C CA . CYS A 1 125 ? 21.787 -7.267 -26.139 1.00 79.81 125 CYS A CA 1
ATOM 969 C C . CYS A 1 125 ? 20.704 -8.336 -26.333 1.00 79.81 125 CYS A C 1
ATOM 971 O O . CYS A 1 125 ? 20.103 -8.445 -27.404 1.00 79.81 125 CYS A O 1
ATOM 973 N N . MET A 1 126 ? 20.471 -9.149 -25.296 1.00 79.31 126 MET A N 1
ATOM 974 C CA . MET A 1 126 ? 19.476 -10.237 -25.317 1.00 79.31 126 MET A CA 1
ATOM 975 C C . MET A 1 126 ? 19.702 -11.236 -26.472 1.00 79.31 126 MET A C 1
ATOM 977 O O . MET A 1 126 ? 18.770 -11.648 -27.158 1.00 79.31 126 MET A O 1
ATOM 981 N N . GLY A 1 127 ? 20.970 -11.553 -26.768 1.00 83.19 127 GLY A N 1
ATOM 982 C CA . GLY A 1 127 ? 21.345 -12.437 -27.885 1.00 83.19 127 GLY A CA 1
ATOM 983 C C . GLY A 1 127 ? 21.010 -11.890 -29.281 1.00 83.19 127 GLY A C 1
ATOM 984 O O . GLY A 1 127 ? 21.162 -12.601 -30.270 1.00 83.19 127 GLY A O 1
ATOM 985 N N . SER A 1 128 ? 20.565 -10.635 -29.366 1.00 88.88 128 SER A N 1
ATOM 986 C CA . SER A 1 128 ? 20.068 -9.991 -30.575 1.00 88.88 128 SER A CA 1
ATOM 987 C C . SER A 1 128 ? 20.746 -8.645 -30.803 1.00 88.88 128 SER A C 1
ATOM 989 O O . SER A 1 128 ? 21.475 -8.120 -29.961 1.00 88.88 128 SER A O 1
ATOM 991 N N . VAL A 1 129 ? 20.509 -8.073 -31.978 1.00 90.38 129 VAL A N 1
ATOM 992 C CA . VAL A 1 129 ? 21.069 -6.783 -32.376 1.00 90.38 129 VAL A CA 1
ATOM 993 C C . VAL A 1 129 ? 19.958 -5.792 -32.660 1.00 90.38 129 VAL A C 1
ATOM 995 O O . VAL A 1 129 ? 18.930 -6.140 -33.238 1.00 90.38 129 VAL A O 1
ATOM 998 N N . TRP A 1 130 ? 20.162 -4.548 -32.247 1.00 91.56 130 TRP A N 1
ATOM 999 C CA . TRP A 1 130 ? 19.134 -3.516 -32.265 1.00 91.56 130 TRP A CA 1
ATOM 1000 C C . TRP A 1 130 ? 19.706 -2.208 -32.802 1.00 91.56 130 TRP A C 1
ATOM 1002 O O . TRP A 1 130 ? 20.859 -1.852 -32.540 1.00 91.56 130 TRP A O 1
ATOM 1012 N N . HIS A 1 131 ? 18.886 -1.446 -33.522 1.00 91.00 131 HIS A N 1
ATOM 1013 C CA . HIS A 1 131 ? 19.166 -0.023 -33.676 1.00 91.00 131 HIS A CA 1
ATOM 1014 C C . HIS A 1 131 ? 19.024 0.664 -32.309 1.00 91.00 131 HIS A C 1
ATOM 1016 O O . HIS A 1 131 ? 18.106 0.305 -31.567 1.00 91.00 131 HIS A O 1
ATOM 1022 N N . PRO A 1 132 ? 19.843 1.686 -31.998 1.00 89.06 132 PRO A N 1
ATOM 1023 C CA . PRO A 1 132 ? 19.693 2.466 -30.767 1.00 89.06 132 PRO A CA 1
ATOM 1024 C C . PRO A 1 132 ? 18.265 2.990 -30.555 1.00 89.06 132 PRO A C 1
ATOM 1026 O O . PRO A 1 132 ? 17.729 2.914 -29.460 1.00 89.06 132 PRO A O 1
ATOM 1029 N N . GLU A 1 133 ? 17.603 3.412 -31.635 1.00 91.06 133 GLU A N 1
ATOM 1030 C CA . GLU A 1 133 ? 16.217 3.898 -31.612 1.00 91.06 133 GLU A CA 1
ATOM 1031 C C . GLU A 1 133 ? 15.157 2.792 -31.540 1.00 91.06 133 GLU A C 1
ATOM 1033 O O . GLU A 1 133 ? 13.979 3.084 -31.344 1.00 91.06 133 GLU A O 1
ATOM 1038 N N . CYS A 1 134 ? 15.527 1.531 -31.762 1.00 91.19 134 CYS A N 1
ATOM 1039 C CA . CYS A 1 134 ? 14.604 0.395 -31.719 1.00 91.19 134 CYS A CA 1
ATOM 1040 C C . CYS A 1 134 ? 14.632 -0.331 -30.373 1.00 91.19 134 CYS A C 1
ATOM 1042 O O . CYS A 1 134 ? 13.680 -1.040 -30.070 1.00 91.19 134 CYS A O 1
ATOM 1044 N N . PHE A 1 135 ? 15.685 -0.156 -29.572 1.00 92.38 135 PHE A N 1
ATOM 1045 C CA . PHE A 1 135 ? 15.746 -0.695 -28.217 1.00 92.38 135 PHE A CA 1
ATOM 1046 C C . PHE A 1 135 ? 15.010 0.252 -27.262 1.00 92.38 135 PHE A C 1
ATOM 1048 O O . PHE A 1 135 ? 15.554 1.266 -26.825 1.00 92.38 135 PHE A O 1
ATOM 1055 N N . ARG A 1 136 ? 13.724 -0.020 -27.022 1.00 93.31 136 ARG A N 1
ATOM 1056 C CA . ARG A 1 136 ? 12.799 0.886 -26.326 1.00 93.31 136 ARG A CA 1
ATOM 1057 C C . ARG A 1 136 ? 12.285 0.266 -25.041 1.00 93.31 136 ARG A C 1
ATOM 1059 O O . ARG A 1 136 ? 11.993 -0.920 -25.008 1.00 93.31 136 ARG A O 1
ATOM 1066 N N . CYS A 1 137 ? 12.121 1.101 -24.022 1.00 93.19 137 CYS A N 1
ATOM 1067 C CA . CYS A 1 137 ? 11.479 0.716 -22.774 1.00 93.19 137 CYS A CA 1
ATOM 1068 C C . CYS A 1 137 ? 10.017 0.360 -23.021 1.00 93.19 137 CYS A C 1
ATOM 1070 O O . CYS A 1 137 ? 9.288 1.173 -23.592 1.00 93.19 137 CYS A O 1
ATOM 1072 N N . PHE A 1 138 ? 9.586 -0.810 -22.555 1.00 92.75 138 PHE A N 1
ATOM 1073 C CA . PHE A 1 138 ? 8.215 -1.275 -22.745 1.00 92.75 138 PHE A CA 1
ATOM 1074 C C . PHE A 1 138 ? 7.183 -0.371 -22.054 1.00 92.75 138 PHE A C 1
ATOM 1076 O O . PHE A 1 138 ? 6.119 -0.101 -22.603 1.00 92.75 138 PHE A O 1
ATOM 1083 N N . ALA A 1 139 ? 7.525 0.190 -20.890 1.00 91.81 139 ALA A N 1
ATOM 1084 C CA . ALA A 1 139 ? 6.619 1.062 -20.145 1.00 91.81 139 ALA A CA 1
ATOM 1085 C C . ALA A 1 139 ? 6.386 2.434 -20.804 1.00 91.81 139 ALA A C 1
ATOM 1087 O O . ALA A 1 139 ? 5.260 2.922 -20.846 1.00 91.81 139 ALA A O 1
ATOM 1088 N N . CYS A 1 140 ? 7.441 3.100 -21.290 1.00 93.81 140 CYS A N 1
ATOM 1089 C CA . CYS A 1 140 ? 7.343 4.490 -21.764 1.00 93.81 140 CYS A CA 1
ATOM 1090 C C . CYS A 1 140 ? 7.568 4.665 -23.274 1.00 93.81 140 CYS A C 1
ATOM 1092 O O . CYS A 1 140 ? 7.473 5.784 -23.782 1.00 93.81 140 CYS A O 1
ATOM 1094 N N . ASN A 1 141 ? 7.891 3.585 -23.993 1.00 93.25 141 ASN A N 1
ATOM 1095 C CA . ASN A 1 141 ? 8.176 3.541 -25.432 1.00 93.25 141 ASN A CA 1
ATOM 1096 C C . ASN A 1 141 ? 9.323 4.448 -25.919 1.00 93.25 141 ASN A C 1
ATOM 1098 O O . ASN A 1 141 ? 9.505 4.650 -27.128 1.00 93.25 141 ASN A O 1
ATOM 1102 N N . LYS A 1 142 ? 10.133 4.991 -25.004 1.00 94.06 142 LYS A N 1
ATOM 1103 C CA . LYS A 1 142 ? 11.321 5.786 -25.340 1.00 94.06 142 LYS A CA 1
ATOM 1104 C C . LYS A 1 142 ? 12.553 4.885 -25.490 1.00 94.06 142 LYS A C 1
ATOM 1106 O O . LYS A 1 142 ? 12.633 3.868 -24.797 1.00 94.06 142 LYS A O 1
ATOM 1111 N N . PRO A 1 143 ? 13.516 5.249 -26.358 1.00 92.56 143 PRO A N 1
ATOM 1112 C CA . PRO A 1 143 ? 14.780 4.529 -26.477 1.00 92.56 143 PRO A CA 1
ATOM 1113 C C . PRO A 1 143 ? 15.509 4.419 -25.132 1.00 92.56 143 PRO A C 1
ATOM 1115 O O . PRO A 1 143 ? 15.524 5.367 -24.341 1.00 92.56 143 PRO A O 1
ATOM 1118 N N . ILE A 1 144 ? 16.118 3.266 -24.873 1.00 91.94 144 ILE A N 1
ATOM 1119 C CA . ILE A 1 144 ? 17.007 3.057 -23.730 1.00 91.94 144 ILE A CA 1
ATOM 1120 C C . ILE A 1 144 ? 18.427 3.334 -24.214 1.00 91.94 144 ILE A C 1
ATOM 1122 O O . ILE A 1 144 ? 19.005 2.559 -24.969 1.00 91.94 144 ILE A O 1
ATOM 1126 N N . SER A 1 145 ? 18.984 4.466 -23.792 1.00 85.56 145 SER A N 1
ATOM 1127 C CA . SER A 1 145 ? 20.377 4.845 -24.063 1.00 85.56 145 SER A CA 1
ATOM 1128 C C . SER A 1 145 ? 21.311 4.587 -22.878 1.00 85.56 145 SER A C 1
ATOM 1130 O O . SER A 1 145 ? 22.513 4.821 -22.979 1.00 85.56 145 SER A O 1
ATOM 1132 N N . GLU A 1 146 ? 20.757 4.161 -21.743 1.00 82.56 146 GLU A N 1
ATOM 1133 C CA . GLU A 1 146 ? 21.489 3.842 -20.518 1.00 82.56 146 GLU A CA 1
ATOM 1134 C C . GLU A 1 146 ? 22.335 2.575 -20.710 1.00 82.56 146 GLU A C 1
ATOM 1136 O O . GLU A 1 146 ? 21.920 1.633 -21.379 1.00 82.56 146 GLU A O 1
ATOM 1141 N N . TYR A 1 147 ? 23.532 2.543 -20.114 1.00 82.38 147 TYR A N 1
ATOM 1142 C CA . TYR A 1 147 ? 24.395 1.355 -20.158 1.00 82.38 147 TYR A CA 1
ATOM 1143 C C . TYR A 1 147 ? 23.783 0.168 -19.397 1.00 82.38 147 TYR A C 1
ATOM 1145 O O . TYR A 1 147 ? 24.007 -0.985 -19.766 1.00 82.38 147 TYR A O 1
ATOM 1153 N N . GLU A 1 148 ? 23.001 0.451 -18.354 1.00 85.31 148 GLU A N 1
ATOM 1154 C CA . GLU A 1 148 ? 22.313 -0.543 -17.535 1.00 85.31 148 GLU A CA 1
ATOM 1155 C C . GLU A 1 148 ? 20.801 -0.376 -17.661 1.00 85.31 148 GLU A C 1
ATOM 1157 O O . GLU A 1 148 ? 20.292 0.739 -17.572 1.00 85.31 148 GLU A O 1
ATOM 1162 N N . PHE A 1 149 ? 20.085 -1.484 -17.823 1.00 88.75 149 PHE A N 1
ATOM 1163 C CA . PHE A 1 149 ? 18.630 -1.512 -17.970 1.00 88.75 149 PHE A CA 1
ATOM 1164 C C . PHE A 1 149 ? 18.049 -2.715 -17.229 1.00 88.75 149 PHE A C 1
ATOM 1166 O O . PHE A 1 149 ? 18.757 -3.695 -16.988 1.00 88.75 149 PHE A O 1
ATOM 1173 N N . ALA A 1 150 ? 16.772 -2.643 -16.866 1.00 88.44 150 ALA A N 1
ATOM 1174 C CA . ALA A 1 150 ? 16.087 -3.733 -16.181 1.00 88.44 150 ALA A CA 1
ATOM 1175 C C . ALA A 1 150 ? 15.343 -4.627 -17.177 1.00 88.44 150 ALA A C 1
ATOM 1177 O O . ALA A 1 150 ? 14.835 -4.134 -18.188 1.00 88.44 150 ALA A O 1
ATOM 1178 N N . MET A 1 151 ? 15.284 -5.927 -16.887 1.00 87.50 151 MET A N 1
ATOM 1179 C CA . MET A 1 151 ? 14.465 -6.883 -17.635 1.00 87.50 151 MET A CA 1
ATOM 1180 C C . MET A 1 151 ? 13.385 -7.479 -16.740 1.00 87.50 151 MET A C 1
ATOM 1182 O O . MET A 1 151 ? 13.693 -7.938 -15.643 1.00 87.50 151 MET A O 1
ATOM 1186 N N . HIS A 1 152 ? 12.156 -7.492 -17.252 1.00 85.38 152 HIS A N 1
ATOM 1187 C CA . HIS A 1 152 ? 10.996 -8.187 -16.692 1.00 85.38 152 HIS A CA 1
ATOM 1188 C C . HIS A 1 152 ? 10.333 -8.964 -17.828 1.00 85.38 152 HIS A C 1
ATOM 1190 O O . HIS A 1 152 ? 10.114 -8.360 -18.875 1.00 85.38 152 HIS A O 1
ATOM 1196 N N . ASP A 1 153 ? 10.045 -10.258 -17.670 1.00 85.50 153 ASP A N 1
ATOM 1197 C CA . ASP A 1 153 ? 9.389 -11.094 -18.698 1.00 85.50 153 ASP A CA 1
ATOM 1198 C C . ASP A 1 153 ? 9.946 -10.915 -20.125 1.00 85.50 153 ASP A C 1
ATOM 1200 O O . ASP A 1 153 ? 9.204 -10.678 -21.081 1.00 85.50 153 ASP A O 1
ATOM 1204 N N . ASP A 1 154 ? 11.276 -10.953 -20.269 1.00 84.19 154 ASP A N 1
ATOM 1205 C CA . ASP A 1 154 ? 11.991 -10.727 -21.538 1.00 84.19 154 ASP A CA 1
ATOM 1206 C C . ASP A 1 154 ? 11.724 -9.363 -22.210 1.00 84.19 154 ASP A C 1
ATOM 1208 O O . ASP A 1 154 ? 11.981 -9.174 -23.401 1.00 84.19 154 ASP A O 1
ATOM 1212 N N . GLN A 1 155 ? 11.252 -8.373 -21.452 1.00 88.69 155 GLN A N 1
ATOM 1213 C CA . GLN A 1 155 ? 11.004 -7.015 -21.927 1.00 88.69 155 GLN A CA 1
ATOM 1214 C C . GLN A 1 155 ? 11.957 -6.016 -21.258 1.00 88.69 155 GLN A C 1
ATOM 1216 O O . GLN A 1 155 ? 12.167 -6.063 -20.042 1.00 88.69 155 GLN A O 1
ATOM 1221 N N . PRO A 1 156 ? 12.562 -5.094 -22.029 1.00 90.44 156 PRO A N 1
ATOM 1222 C CA . PRO A 1 156 ? 13.488 -4.116 -21.483 1.00 90.44 156 PRO A CA 1
ATOM 1223 C C . PRO A 1 156 ? 12.748 -2.896 -20.917 1.00 90.44 156 PRO A C 1
ATOM 1225 O O . PRO A 1 156 ? 11.840 -2.340 -21.539 1.00 90.44 156 PRO A O 1
ATOM 1228 N N . TYR A 1 157 ? 13.200 -2.420 -19.760 1.00 91.31 157 TYR A N 1
ATOM 1229 C CA . TYR A 1 157 ? 12.703 -1.221 -19.086 1.00 91.31 157 TYR A CA 1
ATOM 1230 C C . TYR A 1 157 ? 13.865 -0.288 -18.727 1.00 91.31 157 TYR A C 1
ATOM 1232 O O . TYR A 1 157 ? 14.970 -0.736 -18.407 1.00 91.31 157 TYR A O 1
ATOM 1240 N N . HIS A 1 158 ? 13.615 1.027 -18.704 1.00 91.19 158 HIS A N 1
ATOM 1241 C CA . HIS A 1 158 ? 14.500 1.947 -17.973 1.00 91.19 158 HIS A CA 1
ATOM 1242 C C . HIS A 1 158 ? 14.548 1.536 -16.501 1.00 91.19 158 HIS A C 1
ATOM 1244 O O . HIS A 1 158 ? 13.537 1.078 -15.965 1.00 91.19 158 HIS A O 1
ATOM 1250 N N . ARG A 1 159 ? 15.675 1.760 -15.812 1.00 87.88 159 ARG A N 1
ATOM 1251 C CA . ARG A 1 159 ? 15.778 1.444 -14.371 1.00 87.88 159 ARG A CA 1
ATOM 1252 C C . ARG A 1 159 ? 14.726 2.189 -13.547 1.00 87.88 159 ARG A C 1
ATOM 1254 O O . ARG A 1 159 ? 14.146 1.628 -12.624 1.00 87.88 159 ARG A O 1
ATOM 1261 N N . SER A 1 160 ? 14.472 3.446 -13.906 1.00 89.06 160 SER A N 1
ATOM 1262 C CA . SER A 1 160 ? 13.437 4.282 -13.297 1.00 89.06 160 SER A CA 1
ATOM 1263 C C . SER A 1 160 ? 12.036 3.753 -13.581 1.00 89.06 160 SER A C 1
ATOM 1265 O O . SER A 1 160 ? 11.252 3.612 -12.653 1.00 89.06 160 SER A O 1
ATOM 1267 N N . CYS A 1 161 ? 11.735 3.402 -14.835 1.00 89.75 161 CYS A N 1
ATOM 1268 C CA . CYS A 1 161 ? 10.444 2.821 -15.189 1.00 89.75 161 CYS A CA 1
ATOM 1269 C C . CYS A 1 161 ? 10.215 1.501 -14.452 1.00 89.75 161 CYS A C 1
ATOM 1271 O O . CYS A 1 161 ? 9.183 1.354 -13.820 1.00 89.75 161 CYS A O 1
ATOM 1273 N N . TYR A 1 162 ? 11.180 0.580 -14.454 1.00 89.38 162 TYR A N 1
ATOM 1274 C CA . TYR A 1 162 ? 11.047 -0.672 -13.708 1.00 89.38 162 TYR A CA 1
ATOM 1275 C C . TYR A 1 162 ? 10.752 -0.412 -12.229 1.00 89.38 162 TYR A C 1
ATOM 1277 O O . TYR A 1 162 ? 9.832 -0.997 -11.669 1.00 89.38 162 TYR A O 1
ATOM 1285 N N . LYS A 1 163 ? 11.490 0.516 -11.606 1.00 86.88 163 LYS A N 1
ATOM 1286 C CA . LYS A 1 163 ? 11.256 0.888 -10.211 1.00 86.88 163 LYS A CA 1
ATOM 1287 C C . LYS A 1 163 ? 9.829 1.398 -9.985 1.00 86.88 163 LYS A C 1
ATOM 1289 O O . LYS A 1 163 ? 9.185 0.973 -9.042 1.00 86.88 163 LYS A O 1
ATOM 1294 N N . GLU A 1 164 ? 9.324 2.274 -10.843 1.00 87.19 164 GLU A N 1
ATOM 1295 C CA . GLU A 1 164 ? 7.966 2.818 -10.703 1.00 87.19 164 GLU A CA 1
ATOM 1296 C C . GLU A 1 164 ? 6.862 1.756 -10.805 1.00 87.19 164 GLU A C 1
ATOM 1298 O O . GLU A 1 164 ? 5.834 1.902 -10.149 1.00 87.19 164 GLU A O 1
ATOM 1303 N N . PHE A 1 165 ? 7.063 0.702 -11.603 1.00 84.00 165 PHE A N 1
ATOM 1304 C CA . PHE A 1 165 ? 6.046 -0.333 -11.819 1.00 84.00 165 PHE A CA 1
ATOM 1305 C C . PHE A 1 165 ? 6.143 -1.513 -10.847 1.00 84.00 165 PHE A C 1
ATOM 1307 O O . PHE A 1 165 ? 5.110 -2.004 -10.409 1.00 84.00 165 PHE A O 1
ATOM 1314 N N . PHE A 1 166 ? 7.355 -1.960 -10.514 1.00 85.25 166 PHE A N 1
ATOM 1315 C CA . PHE A 1 166 ? 7.571 -3.233 -9.813 1.00 85.25 166 PHE A CA 1
ATOM 1316 C C . PHE A 1 166 ? 8.140 -3.074 -8.404 1.00 85.25 166 PHE A C 1
ATOM 1318 O O . PHE A 1 166 ? 8.186 -4.029 -7.635 1.00 85.25 166 PHE A O 1
ATOM 1325 N N . HIS A 1 167 ? 8.622 -1.885 -8.041 1.00 87.75 167 HIS A N 1
ATOM 1326 C CA . HIS A 1 167 ? 9.174 -1.687 -6.710 1.00 87.75 167 HIS A CA 1
ATOM 1327 C C . HIS A 1 167 ? 8.043 -1.376 -5.724 1.00 87.75 167 HIS A C 1
ATOM 1329 O O . HIS A 1 167 ? 7.347 -0.370 -5.901 1.00 87.75 167 HIS A O 1
ATOM 1335 N N . PRO A 1 168 ? 7.868 -2.175 -4.657 1.00 90.62 168 PRO A N 1
ATOM 1336 C CA . PRO A 1 168 ? 6.775 -1.975 -3.722 1.00 90.62 168 PRO A CA 1
ATOM 1337 C C . PRO A 1 168 ? 6.910 -0.628 -3.011 1.00 90.62 168 PRO A C 1
ATOM 1339 O O . PRO A 1 168 ? 8.018 -0.160 -2.698 1.00 90.62 168 PRO A O 1
ATOM 1342 N N . LYS A 1 169 ? 5.755 -0.012 -2.765 1.00 91.88 169 LYS A N 1
ATOM 1343 C CA . LYS A 1 169 ? 5.603 1.185 -1.941 1.00 91.88 169 LYS A CA 1
ATOM 1344 C C . LYS A 1 169 ? 5.113 0.785 -0.557 1.00 91.88 169 LYS A C 1
ATOM 1346 O O . LYS A 1 169 ? 4.427 -0.216 -0.397 1.00 91.88 169 LYS A O 1
ATOM 1351 N N . CYS A 1 170 ? 5.522 1.557 0.436 1.00 93.00 170 CYS A N 1
ATOM 1352 C CA . CYS A 1 170 ? 5.083 1.404 1.809 1.00 93.00 170 CYS A CA 1
ATOM 1353 C C . CYS A 1 170 ? 3.712 2.053 1.986 1.00 93.00 170 CYS A C 1
ATOM 1355 O O . CYS A 1 170 ? 3.589 3.263 1.806 1.00 93.00 170 CYS A O 1
ATOM 1357 N N . ASP A 1 171 ? 2.730 1.294 2.459 1.00 91.38 171 ASP A N 1
ATOM 1358 C CA . ASP A 1 171 ? 1.373 1.789 2.720 1.00 91.38 171 ASP A CA 1
ATOM 1359 C C . ASP A 1 171 ? 1.299 2.790 3.889 1.00 91.38 171 ASP A C 1
ATOM 1361 O O . ASP A 1 171 ? 0.255 3.391 4.120 1.00 91.38 171 ASP A O 1
ATOM 1365 N N . VAL A 1 172 ? 2.388 2.971 4.648 1.00 91.31 172 VAL A N 1
ATOM 1366 C CA . VAL A 1 172 ? 2.470 3.902 5.789 1.00 91.31 172 VAL A CA 1
ATOM 1367 C C . VAL A 1 172 ? 3.155 5.218 5.409 1.00 91.31 172 VAL A C 1
ATOM 1369 O O . VAL A 1 172 ? 2.724 6.290 5.827 1.00 91.31 172 VAL A O 1
ATOM 1372 N N . CYS A 1 173 ? 4.250 5.179 4.648 1.00 91.75 173 CYS A N 1
ATOM 1373 C CA . CYS A 1 173 ? 5.009 6.391 4.314 1.00 91.75 173 CYS A CA 1
ATOM 1374 C C . CYS A 1 173 ? 4.924 6.801 2.842 1.00 91.75 173 CYS A C 1
ATOM 1376 O O . CYS A 1 173 ? 5.543 7.798 2.482 1.00 91.75 173 CYS A O 1
ATOM 1378 N N . ASP A 1 174 ? 4.207 6.039 2.013 1.00 90.62 174 ASP A N 1
ATOM 1379 C CA . ASP A 1 174 ? 4.006 6.244 0.568 1.00 90.62 174 ASP A CA 1
ATOM 1380 C C . ASP A 1 174 ? 5.310 6.325 -0.258 1.00 90.62 174 ASP A C 1
ATOM 1382 O O . ASP A 1 174 ? 5.344 6.723 -1.422 1.00 90.62 174 ASP A O 1
ATOM 1386 N N . ASN A 1 175 ? 6.427 5.906 0.342 1.00 91.50 175 ASN A N 1
ATOM 1387 C CA . ASN A 1 175 ? 7.725 5.829 -0.315 1.00 91.50 175 ASN A CA 1
ATOM 1388 C C . ASN A 1 175 ? 8.014 4.399 -0.774 1.00 91.50 175 ASN A C 1
ATOM 1390 O O . ASN A 1 175 ? 7.545 3.427 -0.185 1.00 91.50 175 ASN A O 1
ATOM 1394 N N . PHE A 1 176 ? 8.860 4.267 -1.795 1.00 92.56 176 PHE A N 1
ATOM 1395 C CA . PHE A 1 176 ? 9.432 2.980 -2.190 1.00 92.56 176 PHE A CA 1
ATOM 1396 C C . PHE A 1 176 ? 10.168 2.321 -1.015 1.00 92.56 176 PHE A C 1
ATOM 1398 O O . PHE A 1 176 ? 11.022 2.959 -0.396 1.00 92.56 176 PHE A O 1
ATOM 1405 N N . ILE A 1 177 ? 9.872 1.048 -0.743 1.00 92.69 177 ILE A N 1
ATOM 1406 C CA . ILE A 1 177 ? 10.444 0.321 0.399 1.00 92.69 177 ILE A CA 1
ATOM 1407 C C . ILE A 1 177 ? 11.945 0.098 0.179 1.00 92.69 177 ILE A C 1
ATOM 1409 O O . ILE A 1 177 ? 12.319 -0.562 -0.787 1.00 92.69 177 ILE A O 1
ATOM 1413 N N . PRO A 1 178 ? 12.829 0.637 1.031 1.00 88.56 178 PRO A N 1
ATOM 1414 C CA . PRO A 1 178 ? 14.257 0.625 0.767 1.00 88.56 178 PRO A CA 1
ATOM 1415 C C . PRO A 1 178 ? 14.811 -0.797 0.675 1.00 88.56 178 PRO A C 1
ATOM 1417 O O . PRO A 1 178 ? 14.407 -1.707 1.392 1.00 88.56 178 PRO A O 1
ATOM 1420 N N . THR A 1 179 ? 15.794 -0.952 -0.198 1.00 88.38 179 THR A N 1
ATOM 1421 C CA . THR A 1 179 ? 16.571 -2.176 -0.332 1.00 88.38 179 THR A CA 1
ATOM 1422 C C . THR A 1 179 ? 17.565 -2.307 0.829 1.00 88.38 179 THR A C 1
ATOM 1424 O O . THR A 1 179 ? 18.177 -1.315 1.239 1.00 88.38 179 THR A O 1
ATOM 1427 N N . ASN A 1 180 ? 17.742 -3.519 1.354 1.00 85.38 180 ASN A N 1
ATOM 1428 C CA . ASN A 1 180 ? 18.726 -3.831 2.384 1.00 85.38 180 ASN A CA 1
ATOM 1429 C C . ASN A 1 180 ? 20.171 -3.771 1.826 1.00 85.38 180 ASN A C 1
ATOM 1431 O O . ASN A 1 180 ? 20.411 -3.452 0.657 1.00 85.38 180 ASN A O 1
ATOM 1435 N N . ARG A 1 181 ? 21.167 -4.077 2.669 1.00 85.62 181 ARG A N 1
ATOM 1436 C CA . ARG A 1 181 ? 22.591 -4.047 2.274 1.00 85.62 181 ARG A CA 1
ATOM 1437 C C . ARG A 1 181 ? 22.942 -5.055 1.177 1.00 85.62 181 ARG A C 1
ATOM 1439 O O . ARG A 1 181 ? 23.873 -4.798 0.418 1.00 85.62 181 ARG A O 1
ATOM 1446 N N . ASP A 1 182 ? 22.193 -6.147 1.089 1.00 85.56 182 ASP A N 1
ATOM 1447 C CA . ASP A 1 182 ? 22.395 -7.227 0.123 1.00 85.56 182 ASP A CA 1
ATOM 1448 C C . ASP A 1 182 ? 21.702 -6.960 -1.221 1.00 85.56 182 ASP A C 1
ATOM 1450 O O . ASP A 1 182 ? 21.820 -7.752 -2.154 1.00 85.56 182 ASP A O 1
ATOM 1454 N N . GLY A 1 183 ? 21.004 -5.829 -1.362 1.00 81.06 183 GLY A N 1
ATOM 1455 C CA . GLY A 1 183 ? 20.296 -5.505 -2.596 1.00 81.06 183 GLY A CA 1
ATOM 1456 C C . GLY A 1 183 ? 18.907 -6.150 -2.700 1.00 81.06 183 GLY A C 1
ATOM 1457 O O . GLY A 1 183 ? 18.303 -6.081 -3.770 1.00 81.06 183 GLY A O 1
ATOM 1458 N N . LEU A 1 184 ? 18.382 -6.716 -1.607 1.00 84.44 184 LEU A N 1
ATOM 1459 C CA . LEU A 1 184 ? 17.045 -7.308 -1.526 1.00 84.44 184 LEU A CA 1
ATOM 1460 C C . LEU A 1 184 ? 16.036 -6.343 -0.897 1.00 84.44 184 LEU A C 1
ATOM 1462 O O . LEU A 1 184 ? 16.372 -5.535 -0.030 1.00 84.44 184 LEU A O 1
ATOM 1466 N N . ILE A 1 185 ? 14.789 -6.409 -1.352 1.00 87.94 185 ILE A N 1
ATOM 1467 C CA . ILE A 1 185 ? 13.698 -5.605 -0.800 1.00 87.94 185 ILE A CA 1
ATOM 1468 C C . ILE A 1 185 ? 13.050 -6.407 0.324 1.00 87.94 185 ILE A C 1
ATOM 1470 O O . ILE A 1 185 ? 12.445 -7.443 0.071 1.00 87.94 185 ILE A O 1
ATOM 1474 N N . GLU A 1 186 ? 13.167 -5.912 1.553 1.00 90.69 186 GLU A N 1
ATOM 1475 C CA . GLU A 1 186 ? 12.533 -6.506 2.729 1.00 90.69 186 GLU A CA 1
ATOM 1476 C C . GLU A 1 186 ? 11.404 -5.600 3.214 1.00 90.69 186 GLU A C 1
ATOM 1478 O O . GLU A 1 186 ? 11.605 -4.413 3.484 1.00 90.69 186 GLU A O 1
ATOM 1483 N N . TYR A 1 187 ? 10.208 -6.167 3.336 1.00 92.88 187 TYR A N 1
ATOM 1484 C CA . TYR A 1 187 ? 9.033 -5.481 3.851 1.00 92.88 187 TYR A CA 1
ATOM 1485 C C . TYR A 1 187 ? 8.316 -6.345 4.881 1.00 92.88 187 TYR A C 1
ATOM 1487 O O . TYR A 1 187 ? 8.458 -7.566 4.912 1.00 92.88 187 TYR A O 1
ATOM 1495 N N . ARG A 1 188 ? 7.541 -5.695 5.745 1.00 92.00 188 ARG A N 1
ATOM 1496 C CA . ARG A 1 188 ? 6.598 -6.366 6.637 1.00 92.00 188 ARG A CA 1
ATOM 1497 C C . ARG A 1 188 ? 5.219 -6.336 6.004 1.00 92.00 188 ARG A C 1
ATOM 1499 O O . ARG A 1 188 ? 4.886 -5.381 5.301 1.00 92.00 188 ARG A O 1
ATOM 1506 N N . ALA A 1 189 ? 4.429 -7.367 6.266 1.00 91.56 189 ALA A N 1
ATOM 1507 C CA . ALA A 1 189 ? 3.064 -7.461 5.782 1.00 91.56 189 ALA A CA 1
ATOM 1508 C C . ALA A 1 189 ? 2.114 -7.755 6.940 1.00 91.56 189 ALA A C 1
ATOM 1510 O O . ALA A 1 189 ? 2.371 -8.642 7.752 1.00 91.56 189 ALA A O 1
ATOM 1511 N N . HIS A 1 190 ? 0.998 -7.033 7.008 1.00 88.62 190 HIS A N 1
ATOM 1512 C CA . HIS A 1 190 ? -0.059 -7.391 7.946 1.00 88.62 190 HIS A CA 1
ATOM 1513 C C . HIS A 1 190 ? -0.737 -8.705 7.495 1.00 88.62 190 HIS A C 1
ATOM 1515 O O . HIS A 1 190 ? -1.234 -8.741 6.365 1.00 88.62 190 HIS A O 1
ATOM 1521 N N . PRO A 1 191 ? -0.872 -9.740 8.355 1.00 85.44 191 PRO A N 1
ATOM 1522 C CA . PRO A 1 191 ? -1.356 -11.069 7.948 1.00 85.44 191 PRO A CA 1
ATOM 1523 C C . PRO A 1 191 ? -2.730 -11.067 7.266 1.00 85.44 191 PRO A C 1
ATOM 1525 O O . PRO A 1 191 ? -2.965 -11.784 6.296 1.00 85.44 191 PRO A O 1
ATOM 1528 N N . PHE A 1 192 ? -3.648 -10.242 7.776 1.00 85.81 192 PHE A N 1
ATOM 1529 C CA . PHE A 1 192 ? -5.009 -10.140 7.248 1.00 85.81 192 PHE A CA 1
ATOM 1530 C C . PHE A 1 192 ? -5.164 -9.111 6.114 1.00 85.81 192 PHE A C 1
ATOM 1532 O O . PHE A 1 192 ? -5.654 -9.447 5.040 1.00 85.81 192 PHE A O 1
ATOM 1539 N N . TRP A 1 193 ? -4.736 -7.862 6.332 1.00 85.88 193 TRP A N 1
ATOM 1540 C CA . TRP A 1 193 ? -4.961 -6.759 5.387 1.00 85.88 193 TRP A CA 1
ATOM 1541 C C . TRP A 1 193 ? -4.016 -6.746 4.182 1.00 85.88 193 TRP A C 1
ATOM 1543 O O . TRP A 1 193 ? -4.221 -5.939 3.282 1.00 85.88 193 TRP A O 1
ATOM 1553 N N . MET A 1 194 ? -2.974 -7.589 4.179 1.00 85.88 194 MET A N 1
ATOM 1554 C CA . MET A 1 194 ? -1.902 -7.587 3.170 1.0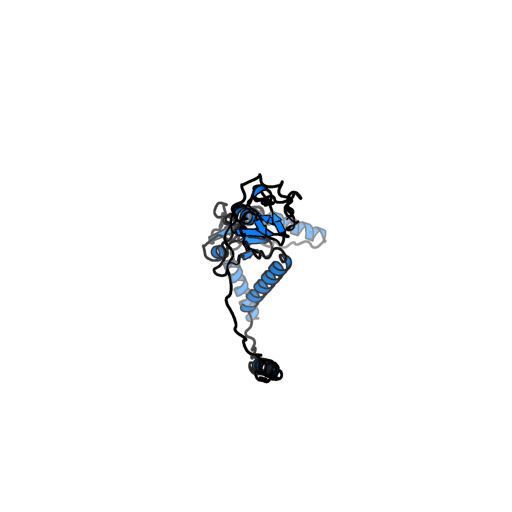0 85.88 194 MET A CA 1
ATOM 1555 C C . MET A 1 194 ? -1.232 -6.213 3.003 1.00 85.88 194 MET A C 1
ATOM 1557 O O . MET A 1 194 ? -0.666 -5.908 1.958 1.00 85.88 194 MET A O 1
ATOM 1561 N N . GLN A 1 195 ? -1.289 -5.387 4.051 1.00 90.06 195 GLN A N 1
ATOM 1562 C CA . GLN A 1 195 ? -0.675 -4.068 4.084 1.00 90.06 195 GLN A CA 1
ATOM 1563 C C . GLN A 1 195 ? 0.847 -4.221 4.100 1.00 90.06 195 GLN A C 1
ATOM 1565 O O . GLN A 1 195 ? 1.369 -4.771 5.073 1.00 90.06 195 GLN A O 1
ATOM 1570 N N . LYS A 1 196 ? 1.543 -3.733 3.067 1.00 92.75 196 LYS A N 1
ATOM 1571 C CA . LYS A 1 196 ? 3.005 -3.828 2.924 1.00 92.75 196 LYS A CA 1
ATOM 1572 C C . LYS A 1 196 ? 3.646 -2.550 3.466 1.00 92.75 196 LYS A C 1
ATOM 1574 O O . LYS A 1 196 ? 3.311 -1.445 3.043 1.00 92.75 196 LYS A O 1
ATOM 1579 N N . TYR A 1 197 ? 4.579 -2.668 4.407 1.00 93.38 197 TYR A N 1
ATOM 1580 C CA . TYR A 1 197 ? 5.203 -1.504 5.039 1.00 93.38 197 TYR A CA 1
ATOM 1581 C C . TYR A 1 197 ? 6.692 -1.696 5.342 1.00 93.38 197 TYR A C 1
ATOM 1583 O O . TYR A 1 197 ? 7.204 -2.813 5.436 1.00 93.38 197 TYR A O 1
ATOM 1591 N N . CYS A 1 198 ? 7.408 -0.576 5.477 1.00 94.06 198 CYS A N 1
ATOM 1592 C CA . CYS A 1 198 ? 8.828 -0.570 5.821 1.00 94.06 198 CYS A CA 1
ATOM 1593 C C . CYS A 1 198 ? 9.059 -1.195 7.207 1.00 94.06 198 CYS A C 1
ATOM 1595 O O . CYS A 1 198 ? 8.393 -0.772 8.155 1.00 94.06 198 CYS A O 1
ATOM 1597 N N . PRO A 1 199 ? 10.067 -2.072 7.383 1.00 93.12 199 PRO A N 1
ATOM 1598 C CA . PRO A 1 199 ? 10.399 -2.640 8.694 1.00 93.12 199 PRO A CA 1
ATOM 1599 C C . PRO A 1 199 ? 10.669 -1.587 9.777 1.00 93.12 199 PRO A C 1
ATOM 1601 O O . PRO A 1 199 ? 10.346 -1.793 10.938 1.00 93.12 199 PRO A O 1
ATOM 1604 N N . SER A 1 200 ? 11.168 -0.406 9.398 1.00 92.50 200 SER A N 1
ATOM 1605 C CA . SER A 1 200 ? 11.400 0.707 10.327 1.00 92.50 200 SER A CA 1
ATOM 1606 C C . SER A 1 200 ? 10.147 1.189 11.064 1.00 92.50 200 SER A C 1
ATOM 1608 O O . SER A 1 200 ? 10.279 1.817 12.109 1.00 92.50 200 SER A O 1
ATOM 1610 N N . HIS A 1 201 ? 8.943 0.936 10.537 1.00 91.69 201 HIS A N 1
ATOM 1611 C CA . HIS A 1 201 ? 7.700 1.332 11.202 1.00 91.69 201 HIS A CA 1
ATOM 1612 C C . HIS A 1 201 ? 7.358 0.476 12.426 1.00 91.69 201 HIS A C 1
ATOM 1614 O O . HIS A 1 201 ? 6.479 0.853 13.196 1.00 91.69 201 HIS A O 1
ATOM 1620 N N . GLU A 1 202 ? 8.055 -0.643 12.643 1.00 90.75 202 GLU A N 1
ATOM 1621 C CA . GLU A 1 202 ? 7.911 -1.430 13.874 1.00 90.75 202 GLU A CA 1
ATOM 1622 C C . GLU A 1 202 ? 8.476 -0.687 15.092 1.00 90.75 202 GLU A C 1
ATOM 1624 O O . GLU A 1 202 ? 7.919 -0.797 16.184 1.00 90.75 202 GLU A O 1
ATOM 1629 N N . ASP A 1 203 ? 9.504 0.144 14.886 1.00 90.44 203 ASP A N 1
ATOM 1630 C CA . ASP A 1 203 ? 10.270 0.768 15.971 1.00 90.44 203 ASP A CA 1
ATOM 1631 C C . ASP A 1 203 ? 10.203 2.307 15.985 1.00 90.44 203 ASP A C 1
ATOM 1633 O O . ASP A 1 203 ? 10.663 2.944 16.933 1.00 90.44 203 ASP A O 1
ATOM 1637 N N . ASP A 1 204 ? 9.643 2.947 14.953 1.00 90.69 204 ASP A N 1
ATOM 1638 C CA . ASP A 1 204 ? 9.640 4.414 14.818 1.00 90.69 204 ASP A CA 1
ATOM 1639 C C . ASP A 1 204 ? 8.480 5.127 15.542 1.00 90.69 204 ASP A C 1
ATOM 1641 O O . ASP A 1 204 ? 8.341 6.351 15.435 1.00 90.69 204 ASP A O 1
ATOM 1645 N N . GLY A 1 205 ? 7.645 4.372 16.260 1.00 87.38 205 GLY A N 1
ATOM 1646 C CA . GLY A 1 205 ? 6.471 4.883 16.968 1.00 87.38 205 GLY A CA 1
ATOM 1647 C C . GLY A 1 205 ? 5.244 5.118 16.082 1.00 87.38 205 GLY A C 1
ATOM 1648 O O . GLY A 1 205 ? 4.315 5.806 16.516 1.00 87.38 205 GLY A O 1
ATOM 1649 N N . THR A 1 206 ? 5.214 4.573 14.861 1.00 89.50 206 THR A N 1
ATOM 1650 C CA . THR A 1 206 ? 4.017 4.590 14.011 1.00 89.50 206 THR A CA 1
ATOM 1651 C C . THR A 1 206 ? 2.839 3.949 14.757 1.00 89.50 206 THR A C 1
ATOM 1653 O O . THR A 1 206 ? 2.946 2.814 15.229 1.00 89.50 206 THR A O 1
ATOM 1656 N N . PRO A 1 207 ? 1.706 4.661 14.903 1.00 88.00 207 PRO A N 1
ATOM 1657 C CA . PRO A 1 207 ? 0.576 4.158 15.663 1.00 88.00 207 PRO A CA 1
ATOM 1658 C C . PRO A 1 207 ? -0.073 2.966 14.959 1.00 88.00 207 PRO A C 1
ATOM 1660 O O . PRO A 1 207 ? -0.255 2.951 13.742 1.00 88.00 207 PRO A O 1
ATOM 1663 N N . ARG A 1 208 ? -0.488 1.990 15.764 1.00 90.56 208 ARG A N 1
ATOM 1664 C CA . ARG A 1 208 ? -1.254 0.827 15.324 1.00 90.56 208 ARG A CA 1
ATOM 1665 C C . ARG A 1 208 ? -2.663 0.900 15.901 1.00 90.56 208 ARG A C 1
ATOM 1667 O O . ARG A 1 208 ? -2.831 1.237 17.074 1.00 90.56 208 ARG A O 1
ATOM 1674 N N . CYS A 1 209 ? -3.673 0.589 15.090 1.00 90.69 209 CYS A N 1
ATOM 1675 C CA . CYS A 1 209 ? -5.044 0.482 15.583 1.00 90.69 209 CYS A CA 1
ATOM 1676 C C . CYS A 1 209 ? -5.154 -0.666 16.594 1.00 90.69 209 CYS A C 1
ATOM 1678 O O . CYS A 1 209 ? -4.770 -1.787 16.283 1.00 90.69 209 CYS A O 1
ATOM 1680 N N . CYS A 1 210 ? -5.725 -0.426 17.774 1.00 89.56 210 CYS A N 1
ATOM 1681 C CA . CYS A 1 210 ? -5.897 -1.464 18.792 1.00 89.56 210 CYS A CA 1
ATOM 1682 C C . CYS A 1 210 ? -6.995 -2.492 18.468 1.00 89.56 210 CYS A C 1
ATOM 1684 O O . CYS A 1 210 ? -7.092 -3.493 19.168 1.00 89.56 210 CYS A O 1
ATOM 1686 N N . SER A 1 211 ? -7.824 -2.244 17.447 1.00 89.19 211 SER A N 1
ATOM 1687 C CA . SER A 1 211 ? -8.893 -3.157 17.024 1.00 89.19 211 SER A CA 1
ATOM 1688 C C . SER A 1 211 ? -8.516 -3.972 15.786 1.00 89.19 211 SER A C 1
ATOM 1690 O O . SER A 1 211 ? -8.677 -5.186 15.798 1.00 89.19 211 SER A O 1
ATOM 1692 N N . CYS A 1 212 ? -8.012 -3.331 14.726 1.00 90.25 212 CYS A N 1
ATOM 1693 C CA . CYS A 1 212 ? -7.682 -4.019 13.472 1.00 90.25 212 CYS A CA 1
ATOM 1694 C C . CYS A 1 212 ? -6.186 -4.216 13.230 1.00 90.25 212 CYS A C 1
ATOM 1696 O O . CYS A 1 212 ? -5.823 -4.737 12.181 1.00 90.25 212 CYS A O 1
ATOM 1698 N N . GLU A 1 213 ? -5.330 -3.733 14.133 1.00 90.44 213 GLU A N 1
ATOM 1699 C CA . GLU A 1 213 ? -3.867 -3.815 14.044 1.00 90.44 213 GLU A CA 1
ATOM 1700 C C . GLU A 1 213 ? -3.229 -3.171 12.801 1.00 90.44 213 GLU A C 1
ATOM 1702 O O . GLU A 1 213 ? -2.013 -3.228 12.610 1.00 90.44 213 GLU A O 1
ATOM 1707 N N . ARG A 1 214 ? -4.010 -2.463 11.985 1.00 89.94 214 ARG A N 1
ATOM 1708 C CA . ARG A 1 214 ? -3.517 -1.719 10.824 1.00 89.94 214 ARG A CA 1
ATOM 1709 C C . ARG A 1 214 ? -2.696 -0.500 11.261 1.00 89.94 214 ARG A C 1
ATOM 1711 O O . ARG A 1 214 ? -3.097 0.227 12.181 1.00 89.94 214 ARG A O 1
ATOM 1718 N N . MET A 1 215 ? -1.564 -0.277 10.593 1.00 89.00 215 MET A N 1
ATOM 1719 C CA . MET A 1 215 ? -0.741 0.930 10.729 1.00 89.00 215 MET A CA 1
ATOM 1720 C C . MET A 1 215 ? -1.161 1.917 9.646 1.00 89.00 215 MET A C 1
ATOM 1722 O O . MET A 1 215 ? -0.984 1.628 8.472 1.00 89.00 215 MET A O 1
ATOM 1726 N N . GLU A 1 216 ? -1.744 3.061 9.976 1.00 77.94 216 GLU A N 1
ATOM 1727 C CA . GLU A 1 216 ? -2.104 4.042 8.948 1.00 77.94 216 GLU A CA 1
ATOM 1728 C C . GLU A 1 216 ? -0.986 5.060 8.724 1.00 77.94 216 GLU A C 1
ATOM 1730 O O . GLU A 1 216 ? -0.148 5.284 9.608 1.00 77.94 216 GLU A O 1
ATOM 1735 N N . PRO A 1 217 ? -0.971 5.695 7.539 1.00 75.88 217 PRO A N 1
ATOM 1736 C CA . PRO A 1 217 ? -0.039 6.758 7.247 1.00 75.88 217 PRO A CA 1
ATOM 1737 C C . PRO A 1 217 ? -0.007 7.834 8.321 1.00 75.88 217 PRO A C 1
ATOM 1739 O O . PRO A 1 217 ? -1.037 8.204 8.887 1.00 75.88 217 PRO A O 1
ATOM 1742 N N . ARG A 1 218 ? 1.180 8.408 8.537 1.00 66.75 218 ARG A N 1
ATOM 1743 C CA . ARG A 1 218 ? 1.423 9.464 9.540 1.00 66.75 218 ARG A CA 1
ATOM 1744 C C . ARG A 1 218 ? 0.487 10.675 9.411 1.00 66.75 218 ARG A C 1
ATOM 1746 O O . ARG A 1 218 ? 0.364 11.450 10.354 1.00 66.75 218 ARG A O 1
ATOM 1753 N N . GLU A 1 219 ? -0.143 10.848 8.253 1.00 64.81 219 GLU A N 1
ATOM 1754 C CA . GLU A 1 219 ? -1.036 11.964 7.939 1.00 64.81 219 GLU A CA 1
ATOM 1755 C C . GLU A 1 219 ? -2.516 11.704 8.283 1.00 64.81 219 GLU A C 1
ATOM 1757 O O . GLU A 1 219 ? -3.318 12.641 8.267 1.00 64.81 219 GLU A O 1
ATOM 1762 N N . ILE A 1 220 ? -2.898 10.465 8.623 1.00 69.50 220 ILE A N 1
ATOM 1763 C CA . ILE A 1 220 ? -4.287 10.095 8.929 1.00 69.50 220 ILE A CA 1
ATOM 1764 C C . ILE A 1 220 ? -4.555 10.163 10.439 1.00 69.50 220 ILE A C 1
ATOM 1766 O O . ILE A 1 220 ? -3.704 9.888 11.287 1.00 69.50 220 ILE A O 1
ATOM 1770 N N . LYS A 1 221 ? -5.766 10.604 10.791 1.00 69.69 221 LYS A N 1
ATOM 1771 C CA . LYS A 1 221 ? -6.173 10.899 12.166 1.00 69.69 221 LYS A CA 1
ATOM 1772 C C . LYS A 1 221 ? -6.658 9.636 12.875 1.00 69.69 221 LYS A C 1
ATOM 1774 O O . LYS A 1 221 ? -7.749 9.156 12.597 1.00 69.69 221 LYS A O 1
ATOM 1779 N N . TYR A 1 222 ? -5.897 9.179 13.861 1.00 84.75 222 TYR A N 1
ATOM 1780 C CA . TYR A 1 222 ? -6.381 8.267 14.897 1.00 84.75 222 TYR A CA 1
ATOM 1781 C C . TYR A 1 222 ? -7.075 9.032 16.019 1.00 84.75 222 TYR A C 1
ATOM 1783 O O . TYR A 1 222 ? -6.706 10.168 16.332 1.00 84.75 222 TYR A O 1
ATOM 1791 N N . ILE A 1 223 ? -8.002 8.360 16.698 1.00 87.38 223 ILE A N 1
ATOM 1792 C CA . ILE A 1 223 ? -8.442 8.781 18.028 1.00 87.38 223 ILE A CA 1
ATOM 1793 C C . ILE A 1 223 ? -7.537 8.130 19.067 1.00 87.38 223 ILE A C 1
ATOM 1795 O O . ILE A 1 223 ? -7.174 6.960 18.954 1.00 87.38 223 ILE A O 1
ATOM 1799 N N . THR A 1 224 ? -7.136 8.919 20.060 1.00 88.88 224 THR A N 1
ATOM 1800 C CA . THR A 1 224 ? -6.413 8.419 21.232 1.00 88.88 224 THR A CA 1
ATOM 1801 C C . THR A 1 224 ? -7.423 8.190 22.336 1.00 88.88 224 THR A C 1
ATOM 1803 O O . THR A 1 224 ? -8.170 9.110 22.655 1.00 88.88 224 THR A O 1
ATOM 1806 N N . LEU A 1 225 ? -7.452 6.976 22.869 1.00 85.94 225 LEU A N 1
ATOM 1807 C CA . LEU A 1 225 ? -8.264 6.615 24.023 1.00 85.94 225 LEU A CA 1
ATOM 1808 C C . LEU A 1 225 ? -7.590 7.104 25.312 1.00 85.94 225 LEU A C 1
ATOM 1810 O O . LEU A 1 225 ? -6.399 7.427 25.310 1.00 85.94 225 LEU A O 1
ATOM 1814 N N . ASP A 1 226 ? -8.335 7.125 26.415 1.00 82.81 226 ASP A N 1
ATOM 1815 C CA . ASP A 1 226 ? -7.852 7.630 27.709 1.00 82.81 226 ASP A CA 1
ATOM 1816 C C . ASP A 1 226 ? -6.658 6.829 28.260 1.00 82.81 226 ASP A C 1
ATOM 1818 O O . ASP A 1 226 ? -5.785 7.376 28.932 1.00 82.81 226 ASP A O 1
ATOM 1822 N N . ASP A 1 227 ? -6.559 5.550 27.892 1.00 83.44 227 ASP A N 1
ATOM 1823 C CA . ASP A 1 227 ? -5.440 4.659 28.220 1.00 83.44 227 ASP A CA 1
ATOM 1824 C C . ASP A 1 227 ? -4.234 4.783 27.260 1.00 83.44 227 ASP A C 1
ATOM 1826 O O . ASP A 1 227 ? -3.267 4.026 27.354 1.00 83.44 227 ASP A O 1
ATOM 1830 N N . GLY A 1 228 ? -4.280 5.731 26.318 1.00 85.75 228 GLY A N 1
ATOM 1831 C CA . GLY A 1 228 ? -3.226 5.997 25.341 1.00 85.75 228 GLY A CA 1
ATOM 1832 C C . GLY A 1 228 ? -3.270 5.121 24.085 1.00 85.75 228 GLY A C 1
ATOM 1833 O O . GLY A 1 228 ? -2.506 5.384 23.146 1.00 85.75 228 GLY A O 1
ATOM 1834 N N . ARG A 1 229 ? -4.163 4.122 24.009 1.00 87.75 229 ARG A N 1
ATOM 1835 C CA . ARG A 1 229 ? -4.346 3.317 22.791 1.00 87.75 229 ARG A CA 1
ATOM 1836 C C . ARG A 1 229 ? -4.866 4.171 21.639 1.00 87.75 229 ARG A C 1
ATOM 1838 O O . ARG A 1 229 ? -5.470 5.226 21.827 1.00 87.75 229 ARG A O 1
ATOM 1845 N N . LYS A 1 230 ? -4.627 3.702 20.416 1.00 89.31 230 LYS A N 1
ATOM 1846 C CA . LYS A 1 230 ? -5.031 4.382 19.184 1.00 89.31 230 LYS A CA 1
ATOM 1847 C C . LYS A 1 230 ? -6.082 3.550 18.465 1.00 89.31 230 LYS A C 1
ATOM 1849 O O . LYS A 1 230 ? -5.883 2.356 18.270 1.00 89.31 230 LYS A O 1
ATOM 1854 N N . LEU A 1 231 ? -7.168 4.183 18.040 1.00 90.62 231 LEU A N 1
ATOM 1855 C CA . LEU A 1 231 ? -8.227 3.555 17.252 1.00 90.62 231 LEU A CA 1
ATOM 1856 C C . LEU A 1 231 ? -8.353 4.275 15.906 1.00 90.62 231 LEU A C 1
ATOM 1858 O O . LEU A 1 231 ? -8.388 5.510 15.868 1.00 90.62 231 LEU A O 1
ATOM 1862 N N . CYS A 1 232 ? -8.363 3.519 14.806 1.00 90.06 232 CYS A N 1
ATOM 1863 C CA . CYS A 1 232 ? -8.595 4.098 13.485 1.00 90.06 232 CYS A CA 1
ATOM 1864 C C . CYS A 1 232 ? -10.074 4.469 13.315 1.00 90.06 232 CYS A C 1
ATOM 1866 O O . CYS A 1 232 ? -10.946 3.940 14.007 1.00 90.06 232 CYS A O 1
ATOM 1868 N N . LEU A 1 233 ? -10.363 5.369 12.375 1.00 88.12 233 LEU A N 1
ATOM 1869 C CA . LEU A 1 233 ? -11.725 5.873 12.160 1.00 88.12 233 LEU A CA 1
ATOM 1870 C C . LEU A 1 233 ? -12.686 4.799 11.634 1.00 88.12 233 LEU A C 1
ATOM 1872 O O . LEU A 1 233 ? -13.879 4.861 11.908 1.00 88.12 233 LEU A O 1
ATOM 1876 N N . GLU A 1 234 ? -12.177 3.800 10.911 1.00 89.00 234 GLU A N 1
ATOM 1877 C CA . GLU A 1 234 ? -12.992 2.664 10.468 1.00 89.00 234 GLU A CA 1
ATOM 1878 C C . GLU A 1 234 ? -13.469 1.825 11.655 1.00 89.00 234 GLU A C 1
ATOM 1880 O O . GLU A 1 234 ? -14.663 1.562 11.772 1.00 89.00 234 GLU A O 1
ATOM 1885 N N . CYS A 1 235 ? -12.565 1.465 12.571 1.00 90.81 235 CYS A N 1
ATOM 1886 C CA . CYS A 1 235 ? -12.922 0.707 13.770 1.00 90.81 235 CYS A CA 1
ATOM 1887 C C . CYS A 1 235 ? -13.760 1.526 14.753 1.00 90.81 235 CYS A C 1
ATOM 1889 O O . CYS A 1 235 ? -14.606 0.960 15.442 1.00 90.81 235 CYS A O 1
ATOM 1891 N N . LEU A 1 236 ? -13.550 2.845 14.801 1.00 89.38 236 LEU A N 1
ATOM 1892 C CA . LEU A 1 236 ? -14.343 3.755 15.623 1.00 89.38 236 LEU A CA 1
ATOM 1893 C C . LEU A 1 236 ? -15.834 3.702 15.270 1.00 89.38 236 LEU A C 1
ATOM 1895 O O . LEU A 1 236 ? -16.677 3.752 16.156 1.00 89.38 236 LEU A O 1
ATOM 1899 N N . ASN A 1 237 ? -16.178 3.560 13.988 1.00 87.38 237 ASN A N 1
ATOM 1900 C CA . ASN A 1 237 ? -17.582 3.517 13.565 1.00 87.38 237 ASN A CA 1
ATOM 1901 C C . ASN A 1 237 ? -18.359 2.323 14.143 1.00 87.38 237 ASN A C 1
ATOM 1903 O O . ASN A 1 237 ? -19.585 2.353 14.167 1.00 87.38 237 ASN A O 1
ATOM 1907 N N . SER A 1 238 ? -17.659 1.273 14.574 1.00 87.44 238 SER A N 1
ATOM 1908 C CA . SER A 1 238 ? -18.244 0.065 15.163 1.00 87.44 238 SER A CA 1
ATOM 1909 C C . SER A 1 238 ? -17.861 -0.146 16.628 1.00 87.44 238 SER A C 1
ATOM 1911 O O . SER A 1 238 ? -18.223 -1.168 17.207 1.00 87.44 238 SER A O 1
ATOM 1913 N N . SER A 1 239 ? -17.081 0.757 17.224 1.00 87.12 239 SER A N 1
ATOM 1914 C CA . SER A 1 239 ? -16.654 0.618 18.614 1.00 87.12 239 SER A CA 1
ATOM 1915 C C . SER A 1 239 ? -17.759 1.057 19.559 1.00 87.12 239 SER A C 1
ATOM 1917 O O . SER A 1 239 ? -18.342 2.117 19.354 1.00 87.12 239 SER A O 1
ATOM 1919 N N . ILE A 1 240 ? -17.979 0.278 20.617 1.00 85.88 240 ILE A N 1
ATOM 1920 C CA . ILE A 1 240 ? -18.831 0.686 21.730 1.00 85.88 240 ILE A CA 1
ATOM 1921 C C . ILE A 1 240 ? -17.967 1.452 22.728 1.00 85.88 240 ILE A C 1
ATOM 1923 O O . ILE A 1 240 ? -17.005 0.903 23.273 1.00 85.88 240 ILE A O 1
ATOM 1927 N N . MET A 1 241 ? -18.296 2.723 22.925 1.00 81.44 241 MET A N 1
ATOM 1928 C CA . MET A 1 241 ? -17.502 3.672 23.704 1.00 81.44 241 MET A CA 1
ATOM 1929 C C . MET A 1 241 ? -18.164 4.034 25.032 1.00 81.44 241 MET A C 1
ATOM 1931 O O . MET A 1 241 ? -17.492 4.551 25.925 1.00 81.44 241 MET A O 1
ATOM 1935 N N . ASP A 1 242 ? -19.454 3.732 25.190 1.00 81.62 242 ASP A N 1
ATOM 1936 C CA . ASP A 1 242 ? -20.175 3.902 26.443 1.00 81.62 242 ASP A CA 1
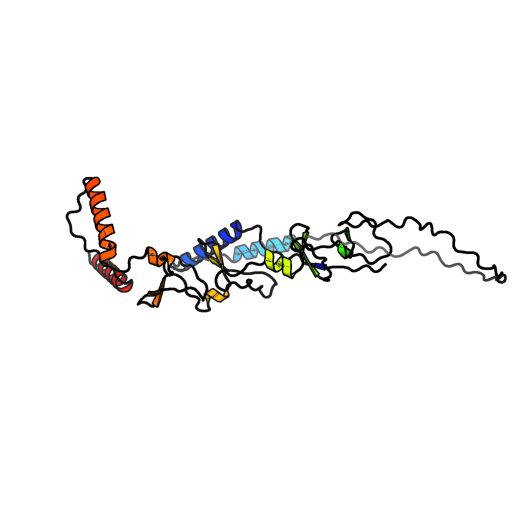ATOM 1937 C C . ASP A 1 242 ? -21.140 2.739 26.751 1.00 81.62 242 ASP A C 1
ATOM 1939 O O . ASP A 1 242 ? -21.471 1.899 25.914 1.00 81.62 242 ASP A O 1
ATOM 1943 N N . THR A 1 243 ? -21.561 2.637 28.014 1.00 82.69 243 THR A N 1
ATOM 1944 C CA . THR A 1 243 ? -22.494 1.590 28.459 1.00 82.69 243 THR A CA 1
ATOM 1945 C C . THR A 1 243 ? -23.888 1.700 27.809 1.00 82.69 243 THR A C 1
ATOM 1947 O O . THR A 1 243 ? -24.460 0.659 27.481 1.00 82.69 243 THR A O 1
ATOM 1950 N N . PRO A 1 244 ? -24.477 2.900 27.610 1.00 83.56 244 PRO A N 1
ATOM 1951 C CA . PRO A 1 244 ? -25.755 3.037 26.909 1.00 83.56 244 PRO A CA 1
ATOM 1952 C C . PRO A 1 244 ? -25.768 2.504 25.469 1.00 83.56 244 PRO A C 1
ATOM 1954 O O . PRO A 1 244 ? -26.775 1.925 25.064 1.00 83.56 244 PRO A O 1
ATOM 1957 N N . GLU A 1 245 ? -24.680 2.637 24.710 1.00 84.12 245 GLU A N 1
ATOM 1958 C CA . GLU A 1 245 ? -24.555 2.094 23.349 1.00 84.12 245 GLU A CA 1
ATOM 1959 C C . GLU A 1 245 ? -24.733 0.563 23.321 1.00 84.12 245 GLU A C 1
ATOM 1961 O O . GLU A 1 245 ? -25.389 0.028 22.424 1.00 84.12 245 GLU A O 1
ATOM 1966 N N . CYS A 1 246 ? -24.257 -0.148 24.353 1.00 84.19 246 CYS A N 1
ATOM 1967 C CA . CYS A 1 246 ? -24.478 -1.592 24.526 1.00 84.19 246 CYS A CA 1
ATOM 1968 C C . CYS A 1 246 ? -25.943 -1.962 24.812 1.00 84.19 246 CYS A C 1
ATOM 1970 O O . CYS A 1 246 ? -26.330 -3.118 24.626 1.00 84.19 246 CYS A O 1
ATOM 1972 N N . GLN A 1 247 ? -26.765 -1.026 25.297 1.00 82.50 247 GLN A N 1
ATOM 1973 C CA . GLN A 1 247 ? -28.118 -1.337 25.762 1.00 82.50 247 GLN A CA 1
ATOM 1974 C C . GLN A 1 247 ? -29.007 -1.839 24.623 1.00 82.50 247 GLN A C 1
ATOM 1976 O O . GLN A 1 247 ? -29.822 -2.735 24.836 1.00 82.50 247 GLN A O 1
ATOM 1981 N N . HIS A 1 248 ? -28.833 -1.294 23.418 1.00 83.50 248 HIS A N 1
ATOM 1982 C CA . HIS A 1 248 ? -29.556 -1.749 22.232 1.00 83.50 248 HIS A CA 1
ATOM 1983 C C . HIS A 1 248 ? -29.247 -3.215 21.923 1.00 83.50 248 HIS A C 1
ATOM 1985 O O . HIS A 1 248 ? -30.166 -4.020 21.812 1.00 83.50 248 HIS A O 1
ATOM 1991 N N . LEU A 1 249 ? -27.963 -3.583 21.922 1.00 84.12 249 LEU A N 1
ATOM 1992 C CA . LEU A 1 249 ? -27.536 -4.965 21.708 1.00 84.12 249 LEU A CA 1
ATOM 1993 C C . LEU A 1 249 ? -28.100 -5.912 22.780 1.00 84.12 249 LEU A C 1
ATOM 1995 O O . LEU A 1 249 ? -28.501 -7.031 22.475 1.00 84.12 249 LEU A O 1
ATOM 1999 N N . TYR A 1 250 ? -28.162 -5.470 24.038 1.00 86.12 250 TYR A N 1
ATOM 2000 C CA . TYR A 1 250 ? -28.753 -6.264 25.115 1.00 86.12 250 TYR A CA 1
ATOM 2001 C C . TYR A 1 250 ? -30.246 -6.535 24.900 1.00 86.12 250 TYR A C 1
ATOM 2003 O O . TYR A 1 250 ? -30.689 -7.665 25.105 1.00 86.12 250 TYR A O 1
ATOM 2011 N N . MET A 1 251 ? -31.012 -5.531 24.458 1.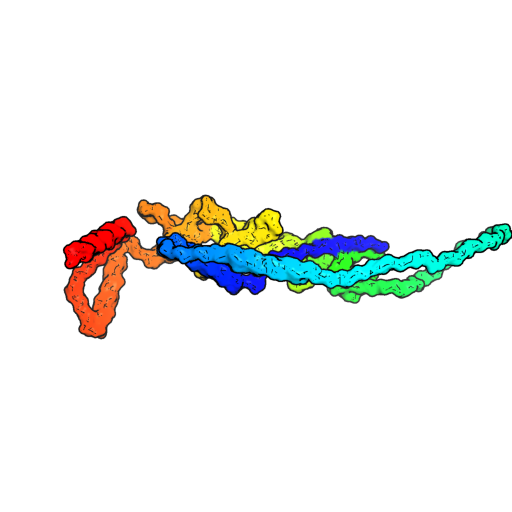00 87.19 251 MET A N 1
ATOM 2012 C CA . MET A 1 251 ? -32.430 -5.710 24.122 1.00 87.19 251 MET A CA 1
ATOM 2013 C C . MET A 1 251 ? -32.610 -6.707 22.975 1.00 87.19 251 MET A C 1
ATOM 2015 O O . MET A 1 251 ? -33.434 -7.612 23.098 1.00 87.19 251 MET A O 1
ATOM 2019 N N . ASP A 1 252 ? -31.796 -6.600 21.922 1.00 89.81 252 ASP A N 1
ATOM 2020 C CA . ASP A 1 252 ? -31.844 -7.515 20.775 1.00 89.81 252 ASP A CA 1
ATOM 2021 C C . ASP A 1 252 ? -31.559 -8.968 21.201 1.00 89.81 252 ASP A C 1
ATOM 2023 O O . ASP A 1 252 ? -32.236 -9.906 20.774 1.00 89.81 252 ASP A O 1
ATOM 2027 N N . ILE A 1 253 ? -30.587 -9.168 22.101 1.00 89.31 253 ILE A N 1
ATOM 2028 C CA . ILE A 1 253 ? -30.282 -10.484 22.681 1.00 89.31 253 ILE A CA 1
ATOM 2029 C C . ILE A 1 253 ? -31.477 -11.012 23.487 1.00 89.31 253 ILE A C 1
ATOM 2031 O O . ILE A 1 253 ? -31.846 -12.180 23.342 1.00 89.31 253 ILE A O 1
ATOM 2035 N N . GLN A 1 254 ? -32.095 -10.181 24.333 1.00 90.06 254 GLN A N 1
ATOM 2036 C CA . GLN A 1 254 ? -33.259 -10.592 25.123 1.00 90.06 254 GLN A CA 1
ATOM 2037 C C . GLN A 1 254 ? -34.440 -10.995 24.231 1.00 90.06 254 GLN A C 1
ATOM 2039 O O . GLN A 1 254 ? -35.049 -12.038 24.477 1.00 90.06 254 GLN A O 1
ATOM 2044 N N . GLU A 1 255 ? -34.730 -10.217 23.185 1.00 92.25 255 GLU A N 1
ATOM 2045 C CA . GLU A 1 255 ? -35.794 -10.511 22.221 1.00 92.25 255 GLU A CA 1
ATOM 2046 C C . GLU A 1 255 ? -35.532 -11.830 21.480 1.00 92.25 255 GLU A C 1
ATOM 2048 O O . GLU A 1 255 ? -36.428 -12.671 21.368 1.00 92.25 255 GLU A O 1
ATOM 2053 N N . PHE A 1 256 ? -34.289 -12.066 21.047 1.00 94.06 256 PHE A N 1
ATOM 2054 C CA . PHE A 1 256 ? -33.893 -13.319 20.403 1.00 94.06 256 PHE A CA 1
ATOM 2055 C C . PHE A 1 256 ? -34.168 -14.544 21.292 1.00 94.06 256 PHE A C 1
ATOM 2057 O O . PHE A 1 256 ? -34.786 -15.514 20.844 1.00 94.06 256 PHE A O 1
ATOM 2064 N N . PHE A 1 257 ? -33.754 -14.505 22.562 1.00 92.94 257 PHE A N 1
ATOM 2065 C CA . PHE A 1 257 ? -33.981 -15.613 23.496 1.00 92.94 257 PHE A CA 1
ATOM 2066 C C . PHE A 1 257 ? -35.455 -15.772 23.889 1.00 92.94 257 PHE A C 1
ATOM 2068 O O . PHE A 1 257 ? -35.928 -16.901 24.052 1.00 92.94 257 PHE A O 1
ATOM 2075 N N . GLU A 1 258 ? -36.214 -14.679 23.987 1.00 93.88 258 GLU A N 1
ATOM 2076 C CA . GLU A 1 258 ? -37.665 -14.746 24.172 1.00 93.88 258 GLU A CA 1
ATOM 2077 C C . GLU A 1 258 ? -38.348 -15.429 22.976 1.00 93.88 258 GLU A C 1
ATOM 2079 O O . GLU A 1 258 ? -39.215 -16.281 23.179 1.00 93.88 258 GLU A O 1
ATOM 2084 N N . GLY A 1 259 ? -37.884 -15.170 21.747 1.00 94.38 259 GLY A N 1
ATOM 2085 C CA . GLY A 1 259 ? -38.322 -15.874 20.537 1.00 94.38 259 GLY A CA 1
ATOM 2086 C C . GLY A 1 259 ? -38.043 -17.385 20.550 1.00 94.38 259 GLY A C 1
ATOM 2087 O O . GLY A 1 259 ? -38.793 -18.158 19.954 1.00 94.38 259 GLY A O 1
ATOM 2088 N N . LEU A 1 260 ? -37.017 -17.826 21.284 1.00 95.56 260 LEU A N 1
ATOM 2089 C CA . LEU A 1 260 ? -36.714 -19.242 21.546 1.00 95.56 260 LEU A CA 1
ATOM 2090 C C . LEU A 1 260 ? -37.467 -19.814 22.759 1.00 95.56 260 LEU A C 1
ATOM 2092 O O . LEU A 1 260 ? -37.208 -20.944 23.174 1.00 95.56 260 LEU A O 1
ATOM 2096 N N . ASN A 1 261 ? -38.402 -19.053 23.335 1.00 93.75 261 ASN A N 1
ATOM 2097 C CA . ASN A 1 261 ? -39.148 -19.409 24.539 1.00 93.75 261 ASN A CA 1
ATOM 2098 C C . ASN A 1 261 ? -38.238 -19.611 25.775 1.00 93.75 261 ASN A C 1
ATOM 2100 O O . ASN A 1 261 ? -38.565 -20.371 26.689 1.00 93.75 261 ASN A O 1
ATOM 2104 N N . MET A 1 262 ? -37.094 -18.915 25.799 1.00 92.62 262 MET A N 1
ATOM 2105 C CA . MET A 1 262 ? -36.080 -18.911 26.859 1.00 92.62 262 MET A CA 1
ATOM 2106 C C . MET A 1 262 ? -35.969 -17.515 27.482 1.00 92.62 262 MET A C 1
ATOM 2108 O O . MET A 1 262 ? -34.948 -16.840 27.378 1.00 92.62 262 MET A O 1
ATOM 2112 N N . LYS A 1 263 ? -37.042 -17.048 28.119 1.00 88.38 263 LYS A N 1
ATOM 2113 C CA . LYS A 1 263 ? -37.097 -15.684 28.652 1.00 88.38 263 LYS A CA 1
ATOM 2114 C C . LYS A 1 263 ? -36.045 -15.450 29.744 1.00 88.38 263 LYS A C 1
ATOM 2116 O O . LYS A 1 263 ? -36.043 -16.125 30.772 1.00 88.38 263 LYS A O 1
ATOM 2121 N N . VAL A 1 264 ? -35.187 -14.451 29.541 1.00 85.69 264 VAL A N 1
ATOM 2122 C CA . VAL A 1 264 ? -34.213 -13.997 30.542 1.00 85.69 264 VAL A CA 1
ATOM 2123 C C . VAL A 1 264 ? -34.880 -12.946 31.433 1.00 85.69 264 VAL A C 1
ATOM 2125 O O . VAL A 1 264 ? -34.950 -11.773 31.079 1.00 85.69 264 VAL A O 1
ATOM 2128 N N . GLU A 1 265 ? -35.413 -13.370 32.581 1.00 85.25 265 GLU A N 1
ATOM 2129 C CA . GLU A 1 265 ? -36.108 -12.480 33.534 1.00 85.25 265 GLU A CA 1
ATOM 2130 C C . GLU A 1 265 ? -35.153 -11.705 34.453 1.00 85.25 265 GLU A C 1
ATOM 2132 O O . GLU A 1 265 ? -35.527 -10.698 35.055 1.00 85.25 265 GLU A O 1
ATOM 2137 N N . GLN A 1 266 ? -33.913 -12.177 34.579 1.00 84.31 266 GLN A N 1
ATOM 2138 C CA . GLN A 1 266 ? -32.912 -11.542 35.422 1.00 84.31 266 GLN A CA 1
ATOM 2139 C C . GLN A 1 266 ? -32.373 -10.273 34.753 1.00 84.31 266 GLN A C 1
ATOM 2141 O O . GLN A 1 266 ? -32.033 -10.274 33.572 1.00 84.31 266 GLN A O 1
ATOM 2146 N N . GLN A 1 267 ? -32.253 -9.191 35.525 1.00 79.56 267 GLN A N 1
ATOM 2147 C CA . GLN A 1 267 ? -31.505 -8.016 35.089 1.00 79.56 267 GLN A CA 1
ATOM 2148 C C . GLN A 1 267 ? -30.011 -8.303 35.213 1.00 79.56 267 GLN A C 1
ATOM 2150 O O . GLN A 1 267 ? -29.485 -8.383 36.322 1.00 79.56 267 GLN A O 1
ATOM 2155 N N . ILE A 1 268 ? -29.347 -8.468 34.071 1.00 81.94 268 ILE A N 1
ATOM 2156 C CA . ILE A 1 268 ? -27.899 -8.645 34.000 1.00 81.94 268 ILE A CA 1
ATOM 2157 C C . ILE A 1 268 ? -27.289 -7.263 33.735 1.00 81.94 268 ILE A C 1
ATOM 2159 O O . ILE A 1 268 ? -27.516 -6.705 32.660 1.00 81.94 268 ILE A O 1
ATOM 2163 N N . PRO A 1 269 ? -26.568 -6.660 34.697 1.00 80.00 269 PRO A N 1
ATOM 2164 C CA . PRO A 1 269 ? -25.936 -5.369 34.477 1.00 80.00 269 PRO A CA 1
ATOM 2165 C C . PRO A 1 269 ? -24.804 -5.512 33.456 1.00 80.00 269 PRO A C 1
ATOM 2167 O O . PRO A 1 269 ? -23.876 -6.296 33.649 1.00 80.00 269 PRO A O 1
ATOM 2170 N N . LEU A 1 270 ? -24.874 -4.727 32.385 1.00 79.75 270 LEU A N 1
ATOM 2171 C CA . LEU A 1 270 ? -23.785 -4.556 31.431 1.00 79.75 270 LEU A CA 1
ATOM 2172 C C . LEU A 1 270 ? -23.004 -3.308 31.811 1.00 79.75 270 LEU A C 1
ATOM 2174 O O . LEU A 1 270 ? -23.583 -2.237 31.972 1.00 79.75 270 LEU A O 1
ATOM 2178 N N . LEU A 1 271 ? -21.695 -3.457 31.974 1.00 80.44 271 LEU A N 1
ATOM 2179 C CA . LEU A 1 271 ? -20.795 -2.372 32.336 1.00 80.44 271 LEU A CA 1
ATOM 2180 C C . LEU A 1 271 ? -19.627 -2.379 31.357 1.00 80.44 271 LEU A C 1
ATOM 2182 O O . LEU A 1 271 ? -18.956 -3.401 31.207 1.00 80.44 271 LEU A O 1
ATOM 2186 N N . LEU A 1 272 ? -19.377 -1.243 30.708 1.00 82.06 272 LEU A N 1
ATOM 2187 C CA . LEU A 1 272 ? -18.123 -1.037 30.000 1.00 82.06 272 LEU A CA 1
ATOM 2188 C C . LEU A 1 272 ? -17.018 -0.826 31.042 1.00 82.06 272 LEU A C 1
ATOM 2190 O O . LEU A 1 272 ? -17.111 0.075 31.876 1.00 82.06 272 LEU A O 1
ATOM 2194 N N . VAL A 1 273 ? -15.998 -1.682 31.022 1.00 82.69 273 VAL A N 1
ATOM 2195 C CA . VAL A 1 273 ? -14.903 -1.668 31.998 1.00 82.69 273 VAL A CA 1
ATOM 2196 C C . VAL A 1 273 ? -13.548 -1.657 31.306 1.00 82.69 273 VAL A C 1
ATOM 2198 O O . VAL A 1 273 ? -13.377 -2.207 30.217 1.00 82.69 273 VAL A O 1
ATOM 2201 N N . GLU A 1 274 ? -12.563 -1.047 31.958 1.00 80.00 274 GLU A N 1
ATOM 2202 C CA . GLU A 1 274 ? -11.172 -1.127 31.525 1.00 80.00 274 GLU A CA 1
ATOM 220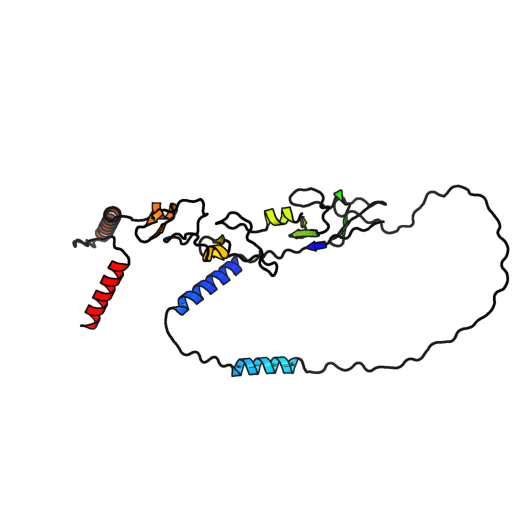3 C C . GLU A 1 274 ? -10.589 -2.523 31.778 1.00 80.00 274 GLU A C 1
ATOM 2205 O O . GLU A 1 274 ? -11.036 -3.269 32.655 1.00 80.00 274 GLU A O 1
ATOM 2210 N N . ARG A 1 275 ? -9.510 -2.852 31.056 1.00 80.50 275 ARG A N 1
ATOM 2211 C CA . ARG A 1 275 ? -8.789 -4.128 31.208 1.00 80.50 275 ARG A CA 1
ATOM 2212 C C . ARG A 1 275 ? -8.363 -4.396 32.655 1.00 80.50 275 ARG A C 1
ATOM 2214 O O . ARG A 1 275 ? -8.368 -5.542 33.084 1.00 80.50 275 ARG A O 1
ATOM 2221 N N . GLN A 1 276 ? -8.005 -3.349 33.396 1.00 82.06 276 GLN A N 1
ATOM 2222 C CA . GLN A 1 276 ? -7.590 -3.464 34.792 1.00 82.06 276 GLN A CA 1
ATOM 2223 C C . GLN A 1 276 ? -8.719 -4.013 35.675 1.00 82.06 276 GLN A C 1
ATOM 2225 O O . GLN A 1 276 ? -8.526 -5.014 36.359 1.00 82.06 276 GLN A O 1
ATOM 2230 N N . ALA A 1 277 ? -9.912 -3.420 35.586 1.00 86.69 277 ALA A N 1
ATOM 2231 C CA . ALA A 1 277 ? -11.080 -3.863 36.343 1.00 86.69 277 ALA A CA 1
ATOM 2232 C C . ALA A 1 277 ? -11.500 -5.298 35.973 1.00 86.69 277 ALA A C 1
ATOM 2234 O O . ALA A 1 277 ? -11.909 -6.067 36.841 1.00 86.69 277 ALA A O 1
ATOM 2235 N N . LEU A 1 278 ? -11.354 -5.683 34.698 1.00 85.75 278 LEU A N 1
ATOM 2236 C CA . LEU A 1 278 ? -11.620 -7.053 34.255 1.00 85.75 278 LEU A CA 1
ATOM 2237 C C . LEU A 1 278 ? -10.629 -8.061 34.862 1.00 85.75 278 LEU A C 1
ATOM 2239 O O . LEU A 1 278 ? -11.044 -9.109 35.353 1.00 85.75 278 LEU A O 1
ATOM 2243 N N . ASN A 1 279 ? -9.331 -7.743 34.861 1.00 86.06 279 ASN A N 1
ATOM 2244 C CA . ASN A 1 279 ? -8.300 -8.605 35.444 1.00 86.06 279 ASN A CA 1
ATOM 2245 C C . ASN A 1 279 ? -8.497 -8.785 36.957 1.00 86.06 279 ASN A C 1
ATOM 2247 O O . ASN A 1 279 ? -8.400 -9.902 37.458 1.00 86.06 279 ASN A O 1
ATOM 2251 N N . GLU A 1 280 ? -8.830 -7.707 37.671 1.00 91.06 280 GLU A N 1
ATOM 2252 C CA . GLU A 1 280 ? -9.110 -7.745 39.112 1.00 91.06 280 GLU A CA 1
ATOM 2253 C C . GLU A 1 280 ? -10.308 -8.647 39.442 1.00 91.06 280 GLU A C 1
ATOM 2255 O O . GLU A 1 280 ? -10.254 -9.429 40.394 1.00 91.06 280 GLU A O 1
ATOM 2260 N N . ALA A 1 281 ? -11.374 -8.589 38.638 1.00 87.44 281 ALA A N 1
ATOM 2261 C CA . ALA A 1 281 ? -12.532 -9.463 38.804 1.00 87.44 281 ALA A CA 1
ATOM 2262 C C . ALA A 1 281 ? -12.174 -10.947 38.588 1.00 87.44 281 ALA A C 1
ATOM 2264 O O . ALA A 1 281 ? -12.564 -11.794 39.392 1.00 87.44 281 ALA A O 1
ATOM 2265 N N . LEU A 1 282 ? -11.383 -11.259 37.554 1.00 87.00 282 LEU A N 1
ATOM 2266 C CA . LEU A 1 282 ? -10.931 -12.626 37.261 1.00 87.00 282 LEU A CA 1
ATOM 2267 C C . LEU A 1 282 ? -10.035 -13.199 38.370 1.00 87.00 282 LEU A C 1
ATOM 2269 O O . LEU A 1 282 ? -10.181 -14.360 38.756 1.00 87.00 282 LEU A O 1
ATOM 2273 N N . GLU A 1 283 ? -9.114 -12.396 38.909 1.00 90.69 283 GLU A N 1
ATOM 2274 C CA . GLU A 1 283 ? -8.272 -12.804 40.038 1.00 90.69 283 GLU A CA 1
ATOM 2275 C C . GLU A 1 283 ? -9.101 -13.055 41.302 1.00 90.69 283 GLU A C 1
ATOM 2277 O O . GLU A 1 283 ? -8.871 -14.039 42.012 1.00 90.69 283 GLU A O 1
ATOM 2282 N N . ALA A 1 284 ? -10.095 -12.204 41.573 1.00 86.06 284 ALA A N 1
ATOM 2283 C CA . ALA A 1 284 ? -11.009 -12.393 42.691 1.00 86.06 284 ALA A CA 1
ATOM 2284 C C . ALA A 1 284 ? -11.796 -13.709 42.567 1.00 86.06 284 ALA A C 1
ATOM 2286 O O . ALA A 1 284 ? -11.897 -14.447 43.547 1.00 86.06 284 ALA A O 1
ATOM 2287 N N . GLU A 1 285 ? -12.297 -14.046 41.375 1.00 85.44 285 GLU A N 1
ATOM 2288 C CA . GLU A 1 285 ? -12.989 -15.319 41.132 1.00 85.44 285 GLU A CA 1
ATOM 2289 C C . GLU A 1 285 ? -12.074 -16.530 41.329 1.00 85.44 285 GLU A C 1
ATOM 2291 O O . GLU A 1 285 ? -12.469 -17.489 41.999 1.00 85.44 285 GLU A O 1
ATOM 2296 N N . LYS A 1 286 ? -10.834 -16.470 40.824 1.00 83.69 286 LYS A N 1
ATOM 2297 C CA . LYS A 1 286 ? -9.846 -17.544 40.995 1.00 83.69 286 LYS A CA 1
ATOM 2298 C C . LYS A 1 286 ? -9.548 -17.812 42.473 1.00 83.69 286 LYS A C 1
ATOM 2300 O O . LYS A 1 286 ? -9.575 -18.958 42.922 1.00 83.69 286 LYS A O 1
ATOM 2305 N N . ASN A 1 287 ? -9.356 -16.748 43.249 1.00 80.38 287 ASN A N 1
ATOM 2306 C CA . ASN A 1 287 ? -9.129 -16.849 44.690 1.00 80.38 287 ASN A CA 1
ATOM 2307 C C . ASN A 1 287 ? -10.339 -17.451 45.425 1.00 80.38 287 ASN A C 1
ATOM 2309 O O . ASN A 1 287 ? -10.168 -18.191 46.389 1.00 80.38 287 ASN A O 1
ATOM 2313 N N . VAL A 1 288 ? -11.566 -17.179 44.967 1.00 77.31 288 VAL A N 1
ATOM 2314 C CA . VAL A 1 288 ? -12.785 -17.781 45.533 1.00 77.31 288 VAL A CA 1
ATOM 2315 C C . VAL A 1 288 ? -12.905 -19.265 45.173 1.00 77.31 288 VAL A C 1
ATOM 2317 O O . VAL A 1 288 ? -13.365 -20.048 46.007 1.00 77.31 288 VAL A O 1
ATOM 2320 N N . SER A 1 289 ? -12.495 -19.674 43.967 1.00 70.81 289 SER A N 1
ATOM 2321 C CA . SER A 1 289 ? -12.479 -21.090 43.578 1.00 70.81 289 SER A CA 1
ATOM 2322 C C . SER A 1 289 ? -11.414 -21.904 44.311 1.00 70.81 289 SER A C 1
ATOM 2324 O O . SER A 1 289 ? -11.688 -23.047 44.655 1.00 70.81 289 SER A O 1
ATOM 2326 N N . ASP A 1 290 ? -10.258 -21.313 44.623 1.00 68.50 290 ASP A N 1
ATOM 2327 C CA . ASP A 1 290 ? -9.172 -21.987 45.353 1.00 68.50 290 ASP A CA 1
ATOM 2328 C C . ASP A 1 290 ? -9.470 -22.148 46.863 1.00 68.50 290 ASP A C 1
ATOM 2330 O O . ASP A 1 290 ? -8.784 -22.890 47.566 1.00 68.50 290 ASP A O 1
ATOM 2334 N N . MET A 1 291 ? -10.500 -21.462 47.379 1.00 63.53 291 MET A N 1
ATOM 2335 C CA . MET A 1 291 ? -10.955 -21.550 48.776 1.00 63.53 291 MET A CA 1
ATOM 2336 C C . MET A 1 291 ? -12.125 -22.529 49.000 1.00 63.53 291 MET A C 1
ATOM 2338 O O . MET A 1 291 ? -12.558 -22.686 50.147 1.00 63.53 291 MET A O 1
ATOM 2342 N N . LYS A 1 292 ? -12.660 -23.154 47.945 1.00 51.16 292 LYS A N 1
ATOM 2343 C CA . LYS A 1 292 ? -13.744 -24.152 48.009 1.00 51.16 292 LYS A CA 1
ATOM 2344 C C . LYS A 1 292 ? -13.217 -25.572 47.854 1.00 51.16 292 LYS A C 1
ATOM 2346 O O . LYS A 1 292 ? -13.785 -26.450 48.541 1.00 51.16 292 LYS A O 1
#

Secondary structure (DSSP, 8-state):
--EEE-EEE-----TT-HHHHHHHHHHHHHHHHTTSS--------HHHHHHHHHHHHHHH-SPPPP--------PPPP-------PPP--------PPP--------PBBTTT--B--SS-EEEETTEEE-TTT-B-TTT--B--SSEEEEETTEEE-HHHHHHHHSPBPTTT-SBPPB-TTS-B--EE-TTT--EE-GGGGTS---BBTTT--B--TTS-PEEPTTS-EE-HHHHTT---SHHHHHHHHHHHHHHHHHTT----S--------HHHHHHHHHHHHHHHTT-

InterPro domains:
  IPR001781 Zinc finger, LIM-type [PF00412] (110-164)
  IPR001781 Zinc finger, LIM-type [PS00478] (110-144)
  IPR001781 Zinc finger, LIM-type [PS50023] (108-168)
  IPR001781 Zinc finger, LIM-type [SM00132] (109-161)
  IPR003903 Ubiquitin interacting motif [PS50330] (15-34)
  IPR003903 Ubiquitin interacting motif [PS50330] (47-66)
  IPR003903 Ubiquitin interacting motif [SM00726] (15-34)
  IPR003903 Ubiquitin interacting motif [SM00726] (47-66)
  IPR022087 Protein DA1-like domain [PF12315] (259-287)
  IPR045218 Protein DA1-like [PTHR24209] (13-288)

Sequence (292 aa):
MTETGMKAIHLITTDDNEDIDRAIALSLAEEDQHKGTTAIDTHYNLEEDEQLARALQESLNAESPSRQNVPDENVPPRRNVPIEDVPPRQYVPAKEPPPHVYPASGFRTCAGCHNPIGHGRFLSCMGSVWHPECFRCFACNKPISEYEFAMHDDQPYHRSCYKEFFHPKCDVCDNFIPTNRDGLIEYRAHPFWMQKYCPSHEDDGTPRCCSCERMEPREIKYITLDDGRKLCLECLNSSIMDTPECQHLYMDIQEFFEGLNMKVEQQIPLLLVERQALNEALEAEKNVSDMK

Foldseek 3Di:
DDEQEADEDAQPDVVPPPVVLLVVLVVVVVVVVVVPDDDDDDPDPPVVVVVVVVVVVVVVPPDDDDDDDDDDDDDDDDDDDDDDDDDDDDDDDDDDDDDPPDPCPDQFAAPQPRHTDPPDYWYCPPNGIHDQQRCAAPQPRGGDPDSYWYDDPNGTHRPVSCCVPRFDAQQAARHGADADPVRHRDWDADSPPRHTHHPVCVPPPQAAAPPRRDRHYPPADWDQDPVRHTHHPVVVVVDDPAQVVCVVVVVVVQVVCVVVVNHDPDDDDDGDDDPVVVVVVVVVVVVVVVVD

pLDDT: mean 72.56, std 20.4, range [30.81, 95.56]

Radius of gyration: 38.68 Å; chains: 1; bounding box: 107×53×112 Å